Protein AF-A0A2U0RWD9-F1 (afdb_monomer_lite)

Sequence (223 aa):
MSETETGMPVKLALLSVALAWFSFTFYEFAVGIFHRSTTWPIVVQDIPGEIGMAFRTAGGFIAVVTVLIWIFSVDFTKRESIMAIRLILLCEVITFLSLLPSGLFVFIFPELLSEPIMIVESLIPVLTEAVLIPIVVMKLFFELSPNRRPKNAIKWALITGTCYIFVIWLNYTCNWFGTMIASGVDYVTAYPINILSFCVTAFGLLGLTLYTVRFAKESSGTL

pLDDT: mean 90.09, std 9.63, range [39.22, 97.75]

Radius of gyration: 19.79 Å; chains: 1; bounding box: 52×39×57 Å

Structure (mmCIF, N/CA/C/O backbone):
data_AF-A0A2U0RWD9-F1
#
_entry.id   AF-A0A2U0RWD9-F1
#
loop_
_atom_site.group_PDB
_atom_site.id
_atom_site.type_symbol
_atom_site.label_atom_id
_atom_site.label_alt_id
_atom_site.label_comp_id
_atom_site.label_asym_id
_atom_site.label_entity_id
_atom_site.label_seq_id
_atom_site.pdbx_PDB_ins_code
_atom_site.Cartn_x
_atom_site.Cartn_y
_atom_site.Cartn_z
_atom_site.occupancy
_atom_site.B_iso_or_equiv
_atom_site.auth_seq_id
_atom_site.auth_comp_id
_atom_site.auth_asym_id
_atom_site.auth_atom_id
_atom_site.pdbx_PDB_model_num
ATOM 1 N N . MET A 1 1 ? -23.445 -13.878 25.018 1.00 41.28 1 MET A N 1
ATOM 2 C CA . MET A 1 1 ? -22.135 -14.301 24.485 1.00 41.28 1 MET A CA 1
ATOM 3 C C . MET A 1 1 ? -21.208 -13.114 24.687 1.00 41.28 1 MET A C 1
ATOM 5 O O . MET A 1 1 ? -21.471 -12.072 24.102 1.00 41.28 1 MET A O 1
ATOM 9 N N . SER A 1 2 ? -20.313 -13.175 25.675 1.00 39.22 2 SER A N 1
ATOM 10 C CA . SER A 1 2 ? -19.582 -12.000 26.171 1.00 39.22 2 SER A CA 1
ATOM 11 C C . SER A 1 2 ? -18.513 -11.540 25.176 1.00 39.22 2 SER A C 1
ATOM 13 O O . SER A 1 2 ? -17.861 -12.370 24.550 1.00 39.22 2 SER A O 1
ATOM 15 N N . GLU A 1 3 ? -18.304 -10.222 25.067 1.00 47.88 3 GLU A N 1
ATOM 16 C CA . GLU A 1 3 ? -17.279 -9.549 24.235 1.00 47.88 3 GLU A CA 1
ATOM 17 C C . GLU A 1 3 ? -15.839 -10.079 24.417 1.00 47.88 3 GLU A C 1
ATOM 19 O O . GLU A 1 3 ? -14.942 -9.748 23.644 1.00 47.88 3 GLU A O 1
ATOM 24 N N . THR A 1 4 ? -15.599 -10.903 25.435 1.00 54.41 4 THR A N 1
ATOM 25 C CA . THR A 1 4 ? -14.283 -11.378 25.859 1.00 54.41 4 THR A CA 1
ATOM 26 C C . THR A 1 4 ? -13.727 -12.559 25.057 1.00 54.41 4 THR A C 1
ATOM 28 O O . THR A 1 4 ? -12.515 -12.604 24.862 1.00 54.41 4 THR A O 1
ATOM 31 N N . GLU A 1 5 ? -14.545 -13.487 24.544 1.00 51.72 5 GLU A N 1
ATOM 32 C CA . GLU A 1 5 ? -14.017 -14.699 23.875 1.00 51.72 5 GLU A CA 1
ATOM 33 C C . GLU A 1 5 ? -13.693 -14.499 22.385 1.00 51.72 5 GLU A C 1
ATOM 35 O O . GLU A 1 5 ? -12.756 -15.103 21.867 1.00 51.72 5 GLU A O 1
ATOM 40 N N . THR A 1 6 ? -14.399 -13.606 21.686 1.00 55.12 6 THR A N 1
ATOM 41 C CA . THR A 1 6 ? -14.171 -13.329 20.252 1.00 55.12 6 THR A CA 1
ATOM 42 C C . THR A 1 6 ? -13.204 -12.171 19.991 1.00 55.12 6 THR A C 1
ATOM 44 O O . THR A 1 6 ? -12.694 -12.039 18.879 1.00 55.12 6 THR A O 1
ATOM 47 N N . GLY A 1 7 ? -12.900 -11.346 20.999 1.00 77.69 7 GLY A N 1
ATOM 48 C CA . GLY A 1 7 ? -12.031 -10.177 20.840 1.00 77.69 7 GLY A CA 1
ATOM 49 C C . GLY A 1 7 ? -10.541 -10.513 20.740 1.00 77.69 7 GLY A C 1
ATOM 50 O O . GLY A 1 7 ? -9.820 -9.893 19.959 1.00 77.69 7 GLY A O 1
ATOM 51 N N . MET A 1 8 ? -10.061 -11.504 21.498 1.00 87.25 8 MET A N 1
ATOM 52 C CA . MET A 1 8 ? -8.627 -11.811 21.566 1.00 87.25 8 MET A CA 1
ATOM 53 C C . MET A 1 8 ? -8.041 -12.346 20.246 1.00 87.25 8 MET A C 1
ATOM 55 O O . MET A 1 8 ? -6.987 -11.852 19.841 1.00 87.25 8 MET A O 1
ATOM 59 N N . PRO A 1 9 ? -8.707 -13.265 19.513 1.00 91.44 9 PRO A N 1
ATOM 60 C CA . PRO A 1 9 ? -8.228 -13.695 18.199 1.00 91.44 9 PRO A CA 1
ATOM 61 C C . PRO A 1 9 ? -8.090 -12.532 17.208 1.00 91.44 9 PRO A C 1
ATOM 63 O O . PRO A 1 9 ? -7.103 -12.458 16.484 1.00 91.44 9 PRO A O 1
ATOM 66 N N . VAL A 1 10 ? -9.037 -11.585 17.215 1.00 89.19 10 VAL A N 1
ATOM 67 C CA . VAL A 1 10 ? -9.002 -10.398 16.343 1.00 89.19 10 VAL A CA 1
ATOM 68 C C . VAL A 1 10 ? -7.841 -9.479 16.709 1.00 89.19 10 VAL A C 1
ATOM 70 O O . VAL A 1 10 ? -7.118 -9.020 15.826 1.00 89.19 10 VAL A O 1
ATOM 73 N N . LYS A 1 11 ? -7.627 -9.231 18.007 1.00 90.25 11 LYS A N 1
ATOM 74 C CA . LYS A 1 11 ? -6.497 -8.427 18.488 1.00 90.25 11 LYS A CA 1
ATOM 75 C C . LYS A 1 11 ? -5.155 -9.038 18.086 1.00 90.25 11 LYS A C 1
ATOM 77 O O . LYS A 1 11 ? -4.286 -8.323 17.595 1.00 90.25 11 LYS A O 1
ATOM 82 N N . LEU A 1 12 ? -5.000 -10.352 18.260 1.00 93.31 12 LEU A N 1
ATOM 83 C CA . LEU A 1 12 ? -3.787 -11.073 17.875 1.00 93.31 12 LEU A CA 1
ATOM 84 C C . LEU A 1 12 ? -3.579 -11.068 16.360 1.00 93.31 12 LEU A C 1
ATOM 86 O O . LEU A 1 12 ? -2.471 -10.793 15.917 1.00 93.31 12 LEU A O 1
ATOM 90 N N . ALA A 1 13 ? -4.631 -11.286 15.568 1.00 93.38 13 ALA A N 1
ATOM 91 C CA . ALA A 1 13 ? -4.548 -11.196 14.113 1.00 93.38 13 ALA A CA 1
ATOM 92 C C . ALA A 1 13 ? -4.116 -9.793 13.658 1.00 93.38 13 ALA A C 1
ATOM 94 O O . ALA A 1 13 ? -3.228 -9.661 12.818 1.00 93.38 13 ALA A O 1
ATOM 95 N N . LEU A 1 14 ? -4.688 -8.740 14.253 1.00 92.38 14 LEU A N 1
ATOM 96 C CA . LEU A 1 14 ? -4.302 -7.362 13.958 1.00 92.38 14 LEU A CA 1
ATOM 97 C C . LEU A 1 14 ? -2.847 -7.080 14.357 1.00 92.38 14 LEU A C 1
ATOM 99 O O . LEU A 1 14 ? -2.135 -6.412 13.610 1.00 92.38 14 LEU A O 1
ATOM 103 N N . LEU A 1 15 ? -2.387 -7.621 15.491 1.00 95.75 15 LEU A N 1
ATOM 104 C CA . LEU A 1 15 ? -0.993 -7.509 15.918 1.00 95.75 15 LEU A CA 1
ATOM 105 C C . LEU A 1 15 ? -0.055 -8.217 14.937 1.00 95.75 15 LEU A C 1
ATOM 107 O O . LEU A 1 15 ? 0.959 -7.642 14.556 1.00 95.75 15 LEU A O 1
ATOM 111 N N . SER A 1 16 ? -0.396 -9.431 14.501 1.00 96.50 16 SER A N 1
ATOM 112 C CA . SER A 1 16 ? 0.385 -10.176 13.512 1.00 96.50 16 SER A CA 1
ATOM 113 C C . SER A 1 16 ? 0.495 -9.417 12.191 1.00 96.50 16 SER A C 1
ATOM 115 O O . SER A 1 16 ? 1.588 -9.325 11.642 1.00 96.50 16 SER A O 1
ATOM 117 N N . VAL A 1 17 ? -0.603 -8.825 11.708 1.00 94.81 17 VAL A N 1
ATOM 118 C CA . VAL A 1 17 ? -0.597 -8.000 10.488 1.00 94.81 17 VAL A CA 1
ATOM 119 C C . VAL A 1 17 ? 0.254 -6.744 10.678 1.00 94.81 17 VAL A C 1
ATOM 121 O O . VAL A 1 17 ? 1.089 -6.447 9.828 1.00 94.81 17 VAL A O 1
ATOM 124 N N . ALA A 1 18 ? 0.094 -6.031 11.797 1.00 96.00 18 ALA A N 1
ATOM 125 C CA . ALA A 1 18 ? 0.874 -4.830 12.088 1.00 96.00 18 ALA A CA 1
ATOM 126 C C . ALA A 1 18 ? 2.376 -5.133 12.197 1.00 96.00 18 ALA A C 1
ATOM 128 O O . ALA A 1 18 ? 3.186 -4.392 11.646 1.00 96.00 18 ALA A O 1
ATOM 129 N N . LEU A 1 19 ? 2.746 -6.236 12.857 1.00 97.12 19 LEU A N 1
ATOM 130 C CA . LEU A 1 19 ? 4.132 -6.686 12.974 1.00 97.12 19 LEU A CA 1
ATOM 131 C C . LEU A 1 19 ? 4.708 -7.094 11.622 1.00 97.12 19 LEU A C 1
ATOM 133 O O . LEU A 1 19 ? 5.785 -6.628 11.278 1.00 97.12 19 LEU A O 1
ATOM 137 N N . ALA A 1 20 ? 3.997 -7.913 10.843 1.00 96.62 20 ALA A N 1
ATOM 138 C CA . ALA A 1 20 ? 4.460 -8.326 9.521 1.00 96.62 20 ALA A CA 1
ATOM 139 C C . ALA A 1 20 ? 4.689 -7.111 8.611 1.00 96.62 20 ALA A C 1
ATOM 141 O O . ALA A 1 20 ? 5.730 -7.006 7.964 1.00 96.62 20 ALA A O 1
ATOM 142 N N . TRP A 1 21 ? 3.751 -6.160 8.618 1.00 93.81 21 TRP A N 1
ATOM 143 C CA . TRP A 1 21 ? 3.859 -4.937 7.830 1.00 93.81 21 TRP A CA 1
ATOM 144 C C . TRP A 1 21 ? 4.997 -4.030 8.303 1.00 93.81 21 TRP A C 1
ATOM 146 O O . TRP A 1 21 ? 5.776 -3.540 7.486 1.00 93.81 21 TRP A O 1
ATOM 156 N N . PHE A 1 22 ? 5.145 -3.833 9.616 1.00 97.50 22 PHE A N 1
ATOM 157 C CA . PHE A 1 22 ? 6.254 -3.068 10.184 1.00 97.50 22 PHE A CA 1
ATOM 158 C C . PHE A 1 22 ? 7.606 -3.715 9.874 1.00 97.50 22 PHE A C 1
ATOM 160 O O . PHE A 1 22 ? 8.509 -3.029 9.418 1.00 97.50 22 PHE A O 1
ATOM 167 N N . SER A 1 23 ? 7.750 -5.026 10.068 1.00 97.38 23 SER A N 1
ATOM 168 C CA . SER A 1 23 ? 9.001 -5.737 9.797 1.00 97.38 23 SER A CA 1
ATOM 169 C C . SER A 1 23 ? 9.390 -5.672 8.323 1.00 97.38 23 SER A C 1
ATOM 171 O O . SER A 1 23 ? 10.554 -5.420 8.026 1.00 97.38 23 SER A O 1
ATOM 173 N N . PHE A 1 24 ? 8.429 -5.849 7.411 1.00 95.19 24 PHE A N 1
ATOM 174 C CA . PHE A 1 24 ? 8.663 -5.705 5.975 1.00 95.19 24 PHE A CA 1
ATOM 175 C C . PHE A 1 24 ? 9.104 -4.279 5.623 1.00 95.19 24 PHE A C 1
ATOM 177 O O . PHE A 1 24 ? 10.154 -4.081 5.023 1.00 95.19 24 PHE A O 1
ATOM 184 N N . THR A 1 25 ? 8.345 -3.273 6.060 1.00 95.94 25 THR A N 1
ATOM 185 C CA . THR A 1 25 ? 8.626 -1.867 5.724 1.00 95.94 25 THR A CA 1
ATOM 186 C C . THR A 1 25 ? 9.926 -1.366 6.349 1.00 95.94 25 THR A C 1
ATOM 188 O O . THR A 1 25 ? 10.684 -0.674 5.679 1.00 95.94 25 THR A O 1
ATOM 191 N N . PHE A 1 26 ? 10.233 -1.785 7.580 1.00 96.81 26 PHE A N 1
ATOM 192 C CA . PHE A 1 26 ? 11.505 -1.506 8.243 1.00 96.81 26 PHE A CA 1
ATOM 193 C C . PHE A 1 26 ? 12.687 -2.156 7.522 1.00 96.81 26 PHE A C 1
ATOM 195 O O . PHE A 1 26 ? 13.729 -1.521 7.388 1.00 96.81 26 PHE A O 1
ATOM 202 N N . TYR A 1 27 ? 12.538 -3.402 7.061 1.00 95.81 27 TYR A N 1
ATOM 203 C CA . TYR A 1 27 ? 13.572 -4.080 6.282 1.00 95.81 27 TYR A CA 1
ATOM 204 C C . TYR A 1 27 ? 13.860 -3.328 4.981 1.00 95.81 27 TYR A C 1
ATOM 206 O O . TYR A 1 27 ? 15.008 -2.972 4.736 1.00 95.81 27 TYR A O 1
ATOM 214 N N . GLU A 1 28 ? 12.823 -3.023 4.201 1.00 93.75 28 GLU A N 1
ATOM 215 C CA . GLU A 1 28 ? 12.947 -2.286 2.939 1.00 93.75 28 GLU A CA 1
ATOM 216 C C . GLU A 1 28 ? 13.548 -0.886 3.149 1.00 93.75 28 GLU A C 1
ATOM 218 O O . GLU A 1 28 ? 14.458 -0.495 2.427 1.00 93.75 28 GLU A O 1
ATOM 223 N N . PHE A 1 29 ? 13.122 -0.164 4.191 1.00 94.56 29 PHE A N 1
ATOM 224 C CA . PHE A 1 29 ? 13.699 1.130 4.579 1.00 94.56 29 PHE A CA 1
ATOM 225 C C . PHE A 1 29 ? 15.183 1.011 4.969 1.00 94.56 29 PHE A C 1
ATOM 227 O O . PHE A 1 29 ? 16.041 1.754 4.498 1.00 94.56 29 PHE A O 1
ATOM 234 N N . ALA A 1 30 ? 15.537 0.036 5.809 1.00 94.25 30 ALA A N 1
ATOM 235 C CA . ALA A 1 30 ? 16.928 -0.171 6.199 1.00 94.25 30 ALA A CA 1
ATOM 236 C C . ALA A 1 30 ? 17.801 -0.520 4.982 1.00 94.25 30 ALA A C 1
ATOM 238 O O . ALA A 1 30 ? 18.873 0.059 4.801 1.00 94.25 30 ALA A O 1
ATOM 239 N N . VAL A 1 31 ? 17.341 -1.435 4.124 1.00 92.56 31 VAL A N 1
ATOM 240 C CA . VAL A 1 31 ? 18.047 -1.814 2.894 1.00 92.56 31 VAL A CA 1
ATOM 241 C C . VAL A 1 31 ? 18.191 -0.616 1.958 1.00 92.56 31 VAL A C 1
ATOM 243 O O . VAL A 1 31 ? 19.297 -0.393 1.462 1.00 92.56 31 VAL A O 1
ATOM 246 N N . GLY A 1 32 ? 17.129 0.169 1.775 1.00 87.62 32 GLY A N 1
ATOM 247 C CA . GLY A 1 32 ? 17.099 1.356 0.925 1.00 87.62 32 GLY A CA 1
ATOM 248 C C . GLY A 1 32 ? 18.088 2.439 1.356 1.00 87.62 32 GLY A C 1
ATOM 249 O O . GLY A 1 32 ? 18.775 3.012 0.510 1.00 87.62 32 GLY A O 1
ATOM 250 N N . ILE A 1 33 ? 18.277 2.653 2.664 1.00 88.50 33 ILE A N 1
ATOM 251 C CA . ILE A 1 33 ? 19.322 3.554 3.181 1.00 88.50 33 ILE A CA 1
ATOM 252 C C . ILE A 1 33 ? 20.730 3.059 2.826 1.00 88.50 33 ILE A C 1
ATOM 254 O O . ILE A 1 33 ? 21.578 3.861 2.427 1.00 88.50 33 ILE A O 1
ATOM 258 N N . PHE A 1 34 ? 21.006 1.763 2.997 1.00 86.75 34 PHE A N 1
ATOM 259 C CA . PHE A 1 34 ? 22.364 1.226 2.854 1.00 86.75 34 PHE A CA 1
ATOM 260 C C . PHE A 1 34 ? 22.766 0.908 1.407 1.00 86.75 34 PHE A C 1
ATOM 262 O O . PHE A 1 34 ? 23.953 0.966 1.094 1.00 86.75 34 PHE A O 1
ATOM 269 N N . HIS A 1 35 ? 21.811 0.595 0.528 1.00 83.69 35 HIS A N 1
ATOM 270 C CA . HIS A 1 35 ? 22.068 0.134 -0.846 1.00 83.69 35 HIS A CA 1
ATOM 271 C C . HIS A 1 35 ? 21.588 1.118 -1.922 1.00 83.69 35 HIS A C 1
ATOM 273 O O . HIS A 1 35 ? 21.333 0.725 -3.060 1.00 83.69 35 HIS A O 1
ATOM 279 N N . ARG A 1 36 ? 21.467 2.404 -1.585 1.00 78.19 36 ARG A N 1
ATOM 280 C CA . ARG A 1 36 ? 20.956 3.415 -2.514 1.00 78.19 36 ARG A CA 1
ATOM 281 C C . ARG A 1 36 ? 21.871 3.628 -3.725 1.00 78.19 36 ARG A C 1
ATOM 283 O O . ARG A 1 36 ? 23.083 3.805 -3.582 1.00 78.19 36 ARG A O 1
ATOM 290 N N . SER A 1 37 ? 21.263 3.742 -4.907 1.00 78.69 37 SER A N 1
ATOM 291 C CA . SER A 1 37 ? 21.953 4.190 -6.116 1.00 78.69 37 SER A CA 1
ATOM 292 C C . SER A 1 37 ? 22.261 5.690 -6.059 1.00 78.69 37 SER A C 1
ATOM 294 O O . SER A 1 37 ? 21.404 6.520 -5.760 1.00 78.69 37 SER A O 1
ATOM 296 N N . THR A 1 38 ? 23.495 6.067 -6.389 1.00 82.00 38 THR A N 1
ATOM 297 C CA . THR A 1 38 ? 23.899 7.474 -6.563 1.00 82.00 38 THR A CA 1
ATOM 298 C C . THR A 1 38 ? 23.835 7.921 -8.023 1.00 82.00 38 THR A C 1
ATOM 300 O O . THR A 1 38 ? 24.181 9.058 -8.349 1.00 82.00 38 THR A O 1
ATOM 303 N N . THR A 1 39 ? 23.392 7.040 -8.922 1.00 84.88 39 THR A N 1
ATOM 304 C CA . THR A 1 39 ? 23.376 7.293 -10.359 1.00 84.88 39 THR A CA 1
ATOM 305 C C . THR A 1 39 ? 22.181 8.163 -10.744 1.00 84.88 39 THR A C 1
ATOM 307 O O . THR A 1 39 ? 21.022 7.816 -10.515 1.00 84.88 39 THR A O 1
ATOM 310 N N . TRP A 1 40 ? 22.451 9.301 -11.380 1.00 78.38 40 TRP A N 1
ATOM 311 C CA . TRP A 1 40 ? 21.424 10.074 -12.075 1.00 78.38 40 TRP A CA 1
ATOM 312 C C . TRP A 1 40 ? 20.986 9.322 -13.346 1.00 78.38 40 TRP A C 1
ATOM 314 O O . TRP A 1 40 ? 21.865 8.870 -14.080 1.00 78.38 40 TRP A O 1
ATOM 324 N N . PRO A 1 41 ? 19.681 9.186 -13.656 1.00 78.06 41 PRO A N 1
ATOM 325 C CA . PRO A 1 41 ? 18.521 9.816 -13.012 1.00 78.06 41 PRO A CA 1
ATOM 326 C C . PRO A 1 41 ? 17.779 8.946 -11.974 1.00 78.06 41 PRO A C 1
ATOM 328 O O . PRO A 1 41 ? 16.760 9.384 -11.445 1.00 78.06 41 PRO A O 1
ATOM 331 N N . ILE A 1 42 ? 18.275 7.745 -11.651 1.00 81.19 42 ILE A N 1
ATOM 332 C CA . ILE A 1 42 ? 17.645 6.783 -10.716 1.00 81.19 42 ILE A CA 1
ATOM 333 C C . ILE A 1 42 ? 17.383 7.418 -9.342 1.00 81.19 42 ILE A C 1
ATOM 335 O O . ILE A 1 42 ? 16.318 7.244 -8.754 1.00 81.19 42 ILE A O 1
ATOM 339 N N . VAL A 1 43 ? 18.304 8.269 -8.885 1.00 84.25 43 VAL A N 1
ATOM 340 C CA . VAL A 1 43 ? 18.192 8.990 -7.608 1.00 84.25 43 VAL A CA 1
ATOM 341 C C . VAL A 1 43 ? 16.903 9.827 -7.465 1.00 84.25 43 VAL A C 1
ATOM 343 O O . VAL A 1 43 ? 16.440 10.052 -6.346 1.00 84.25 43 VAL A O 1
ATOM 346 N N . VAL A 1 44 ? 16.294 10.267 -8.578 1.00 79.88 44 VAL A N 1
ATOM 347 C CA . VAL A 1 44 ? 15.022 11.020 -8.590 1.00 79.88 44 VAL A CA 1
ATOM 348 C C . VAL A 1 44 ? 13.849 10.162 -8.122 1.00 79.88 44 VAL A C 1
ATOM 350 O O . VAL A 1 44 ? 12.903 10.699 -7.555 1.00 79.88 44 VAL A O 1
ATOM 353 N N . GLN A 1 45 ? 13.910 8.850 -8.343 1.00 82.19 45 GLN A N 1
ATOM 354 C CA . GLN A 1 45 ? 12.878 7.894 -7.940 1.00 82.19 45 GLN A CA 1
ATOM 355 C C . GLN A 1 45 ? 13.191 7.298 -6.559 1.00 82.19 45 GLN A C 1
ATOM 357 O O . GLN A 1 45 ? 12.301 7.182 -5.716 1.00 82.19 45 GLN A O 1
ATOM 362 N N . ASP A 1 46 ? 14.470 7.018 -6.290 1.00 85.06 46 ASP A N 1
ATOM 363 C CA . ASP A 1 46 ? 14.919 6.407 -5.033 1.00 85.06 46 ASP A CA 1
ATOM 364 C C . ASP A 1 46 ? 14.735 7.327 -3.817 1.00 85.06 46 ASP A C 1
ATOM 366 O O . ASP A 1 46 ? 14.364 6.866 -2.736 1.00 85.06 46 ASP A O 1
ATOM 370 N N . ILE A 1 47 ? 14.999 8.638 -3.946 1.00 88.94 47 ILE A N 1
ATOM 371 C CA . ILE A 1 47 ? 14.852 9.568 -2.812 1.00 88.94 47 ILE A CA 1
ATOM 372 C C . ILE A 1 47 ? 13.392 9.652 -2.343 1.00 88.94 47 ILE A C 1
ATOM 374 O O . ILE A 1 47 ? 13.147 9.454 -1.149 1.00 88.94 47 ILE A O 1
ATOM 378 N N . PRO A 1 48 ? 12.416 9.936 -3.223 1.00 90.81 48 PRO A N 1
ATOM 379 C CA . PRO A 1 48 ? 11.016 10.015 -2.829 1.00 90.81 48 PRO A CA 1
ATOM 380 C C . PRO A 1 48 ? 10.448 8.664 -2.383 1.00 90.81 48 PRO A C 1
ATOM 382 O O . PRO A 1 48 ? 9.715 8.624 -1.393 1.00 90.81 48 PRO A O 1
ATOM 385 N N . GLY A 1 49 ? 10.837 7.561 -3.035 1.00 90.25 49 GLY A N 1
ATOM 386 C CA . GLY A 1 49 ? 10.478 6.211 -2.596 1.00 90.25 49 GLY A CA 1
ATOM 387 C C . GLY A 1 49 ? 10.899 5.953 -1.147 1.00 90.25 49 GLY A C 1
ATOM 388 O O . GLY A 1 49 ? 10.073 5.584 -0.314 1.00 90.25 49 GLY A O 1
ATOM 389 N N . GLU A 1 50 ? 12.145 6.275 -0.804 1.00 92.44 50 GLU A N 1
ATOM 390 C CA . GLU A 1 50 ? 12.677 6.089 0.549 1.00 92.44 50 GLU A CA 1
ATOM 391 C C . GLU A 1 50 ? 12.014 6.982 1.597 1.00 92.44 50 GLU A C 1
ATOM 393 O O . GLU A 1 50 ? 11.737 6.539 2.710 1.00 92.44 50 GLU A O 1
ATOM 398 N N . ILE A 1 51 ? 11.737 8.247 1.257 1.00 93.38 51 ILE A N 1
ATOM 399 C CA . ILE A 1 51 ? 10.975 9.136 2.144 1.00 93.38 51 ILE A CA 1
ATOM 400 C C . ILE A 1 51 ? 9.630 8.479 2.458 1.00 93.38 51 ILE A C 1
ATOM 402 O O . ILE A 1 51 ? 9.223 8.419 3.619 1.00 93.38 51 ILE A O 1
ATOM 406 N N . GLY A 1 52 ? 8.966 7.929 1.443 1.00 95.38 52 GLY A N 1
ATOM 407 C CA . GLY A 1 52 ? 7.720 7.205 1.634 1.00 95.38 52 GLY A CA 1
ATOM 408 C C . GLY A 1 52 ? 7.874 5.982 2.528 1.00 95.38 52 GLY A C 1
ATOM 409 O O . GLY A 1 52 ? 7.064 5.792 3.438 1.00 95.38 52 GLY A O 1
ATOM 410 N N . MET A 1 53 ? 8.928 5.193 2.325 1.00 95.06 53 MET A N 1
ATOM 411 C CA . MET A 1 53 ? 9.240 4.027 3.152 1.00 95.06 53 MET A CA 1
ATOM 412 C C . MET A 1 53 ? 9.530 4.398 4.609 1.00 95.06 53 MET A C 1
ATOM 414 O O . MET A 1 53 ? 9.069 3.697 5.513 1.00 95.06 53 MET A O 1
ATOM 418 N N . ALA A 1 54 ? 10.181 5.535 4.864 1.00 96.50 54 ALA A N 1
ATOM 419 C CA . ALA A 1 54 ? 10.396 6.059 6.211 1.00 96.50 54 ALA A CA 1
ATOM 420 C C . ALA A 1 54 ? 9.065 6.342 6.923 1.00 96.50 54 ALA A C 1
ATOM 422 O O . ALA A 1 54 ? 8.834 5.885 8.047 1.00 96.50 54 ALA A O 1
ATOM 423 N N . PHE A 1 55 ? 8.152 7.057 6.254 1.00 97.75 55 PHE A N 1
ATOM 424 C CA . PHE A 1 55 ? 6.827 7.353 6.806 1.00 97.75 55 PHE A CA 1
ATOM 425 C C . PHE A 1 55 ? 5.990 6.091 6.993 1.00 97.75 55 PHE A C 1
ATOM 427 O O . PHE A 1 55 ? 5.315 5.959 8.015 1.00 97.75 55 PHE A O 1
ATOM 434 N N . ARG A 1 56 ? 6.075 5.134 6.068 1.00 96.19 56 ARG A N 1
ATOM 435 C CA . ARG A 1 56 ? 5.356 3.863 6.172 1.00 96.19 56 ARG A CA 1
ATOM 436 C C . ARG A 1 56 ? 5.867 3.009 7.325 1.00 96.19 56 ARG A C 1
ATOM 438 O O . ARG A 1 56 ? 5.062 2.457 8.069 1.00 96.19 56 ARG A O 1
ATOM 445 N N . THR A 1 57 ? 7.181 2.985 7.532 1.00 97.50 57 THR A N 1
ATOM 446 C CA . THR A 1 57 ? 7.822 2.339 8.684 1.00 97.50 57 THR A CA 1
ATOM 447 C C . THR A 1 57 ? 7.370 2.983 9.993 1.00 97.50 57 THR A C 1
ATOM 449 O O . THR A 1 57 ? 6.981 2.281 10.927 1.00 97.50 57 THR A O 1
ATOM 452 N N . ALA A 1 58 ? 7.341 4.319 10.059 1.00 97.69 58 ALA A N 1
ATOM 453 C CA . ALA A 1 58 ? 6.834 5.041 11.225 1.00 97.69 58 ALA A CA 1
ATOM 454 C C . ALA A 1 58 ? 5.351 4.726 11.494 1.00 97.69 58 ALA A C 1
ATOM 456 O O . ALA A 1 58 ? 4.982 4.426 12.629 1.00 97.69 58 ALA A O 1
ATOM 457 N N . GLY A 1 59 ? 4.508 4.721 10.455 1.00 97.38 59 GLY A N 1
ATOM 458 C CA . GLY A 1 59 ? 3.100 4.329 10.548 1.00 97.38 59 GLY A CA 1
ATOM 459 C C . GLY A 1 59 ? 2.922 2.886 11.031 1.00 97.38 59 GLY A C 1
ATOM 460 O O . GLY A 1 59 ? 2.115 2.633 11.925 1.00 97.38 59 GLY A O 1
ATOM 461 N N . GLY A 1 60 ? 3.721 1.952 10.508 1.00 96.94 60 GLY A N 1
ATOM 462 C CA . GLY A 1 60 ? 3.754 0.555 10.944 1.00 96.94 60 GLY A CA 1
ATOM 463 C C . GLY A 1 60 ? 4.149 0.409 12.414 1.00 96.94 60 GLY A C 1
ATOM 464 O O . GLY A 1 60 ? 3.478 -0.296 13.166 1.00 96.94 60 GLY A O 1
ATOM 465 N N . PHE A 1 61 ? 5.171 1.139 12.863 1.00 97.75 61 PHE A N 1
ATOM 466 C CA . PHE A 1 61 ? 5.581 1.157 14.268 1.00 97.75 61 PHE A CA 1
ATOM 467 C C . PHE A 1 61 ? 4.466 1.680 15.182 1.00 97.75 61 PHE A C 1
ATOM 469 O O . PHE A 1 61 ? 4.136 1.049 16.189 1.00 97.75 61 PHE A O 1
ATOM 476 N N . ILE A 1 62 ? 3.830 2.797 14.807 1.00 97.25 62 ILE A N 1
ATOM 477 C CA . ILE A 1 62 ? 2.694 3.358 15.550 1.00 97.25 62 ILE A CA 1
ATOM 478 C C . ILE A 1 62 ? 1.549 2.340 15.617 1.00 97.25 62 ILE A C 1
ATOM 480 O O . ILE A 1 62 ? 0.946 2.182 16.679 1.00 97.25 62 ILE A O 1
ATOM 484 N N . ALA A 1 63 ? 1.266 1.618 14.528 1.00 96.69 63 ALA A N 1
ATOM 485 C CA . ALA A 1 63 ? 0.250 0.568 14.504 1.00 96.69 63 ALA A CA 1
ATOM 486 C C . ALA A 1 63 ? 0.575 -0.568 15.486 1.00 96.69 63 ALA A C 1
ATOM 488 O O . ALA A 1 63 ? -0.283 -0.933 16.288 1.00 96.69 63 ALA A O 1
ATOM 489 N N . VAL A 1 64 ? 1.814 -1.073 15.491 1.00 97.00 64 VAL A N 1
ATOM 490 C CA . VAL A 1 64 ? 2.263 -2.113 16.433 1.00 97.00 64 VAL A CA 1
ATOM 491 C C . VAL A 1 64 ? 2.078 -1.653 17.878 1.00 97.00 64 VAL A C 1
ATOM 493 O O . VAL A 1 64 ? 1.423 -2.341 18.660 1.00 97.00 64 VAL A O 1
ATOM 496 N N . VAL A 1 65 ? 2.588 -0.468 18.228 1.00 95.50 65 VAL A N 1
ATOM 497 C CA . VAL A 1 65 ? 2.469 0.088 19.586 1.00 95.50 65 VAL A CA 1
ATOM 498 C C . VAL A 1 65 ? 1.002 0.262 19.981 1.00 95.50 65 VAL A C 1
ATOM 500 O O . VAL A 1 65 ? 0.606 -0.127 21.077 1.00 95.50 65 VAL A O 1
ATOM 503 N N . THR A 1 66 ? 0.173 0.777 19.074 1.00 94.12 66 THR A N 1
ATOM 504 C CA . THR A 1 66 ? -1.265 0.979 19.307 1.00 94.12 66 THR A CA 1
ATOM 505 C C . THR A 1 66 ? -1.981 -0.334 19.613 1.00 94.12 66 THR A C 1
ATOM 507 O O . THR A 1 66 ? -2.777 -0.404 20.549 1.00 94.12 66 THR A O 1
ATOM 510 N N . VAL A 1 67 ? -1.693 -1.393 18.853 1.00 93.19 67 VAL A N 1
ATOM 511 C CA . VAL A 1 67 ? -2.317 -2.705 19.062 1.00 93.19 67 VAL A CA 1
ATOM 512 C C . VAL A 1 67 ? -1.800 -3.367 20.340 1.00 93.19 67 VAL A C 1
ATOM 514 O O . VAL A 1 67 ? -2.594 -3.953 21.074 1.00 93.19 67 VAL A O 1
ATOM 517 N N . LEU A 1 68 ? -0.508 -3.232 20.659 1.00 93.50 68 LEU A N 1
ATOM 518 C CA . LEU A 1 68 ? 0.055 -3.715 21.924 1.00 93.50 68 LEU A CA 1
ATOM 519 C C . LEU A 1 68 ? -0.614 -3.039 23.126 1.00 93.50 68 LEU A C 1
ATOM 521 O O . LEU A 1 68 ? -1.035 -3.731 24.051 1.00 93.50 68 LEU A O 1
ATOM 525 N N . ILE A 1 69 ? -0.791 -1.717 23.089 1.00 92.06 69 ILE A N 1
ATOM 526 C CA . ILE A 1 69 ? -1.523 -0.983 24.131 1.00 92.06 69 ILE A CA 1
ATOM 527 C C . ILE A 1 69 ? -2.974 -1.482 24.210 1.00 92.06 69 ILE A C 1
ATOM 529 O O . ILE A 1 69 ? -3.475 -1.736 25.298 1.00 92.06 69 ILE A O 1
ATOM 533 N N . TRP A 1 70 ? -3.645 -1.724 23.081 1.00 89.31 70 TRP A N 1
ATOM 534 C CA . TRP A 1 70 ? -5.015 -2.258 23.082 1.00 89.31 70 TRP A CA 1
ATOM 535 C C . TRP A 1 70 ? -5.139 -3.697 23.629 1.00 89.31 70 TRP A C 1
ATOM 537 O O . TRP A 1 70 ? -6.212 -4.108 24.092 1.00 89.31 70 TRP A O 1
ATOM 547 N N . ILE A 1 71 ? -4.066 -4.489 23.565 1.00 91.31 71 ILE A N 1
ATOM 548 C CA . ILE A 1 71 ? -4.009 -5.842 24.133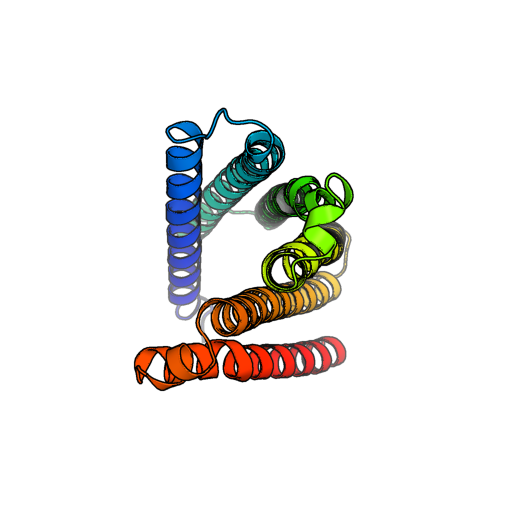 1.00 91.31 71 ILE A CA 1
ATOM 549 C C . ILE A 1 71 ? -3.706 -5.797 25.631 1.00 91.31 71 ILE A C 1
ATOM 551 O O . ILE A 1 71 ? -4.392 -6.467 26.401 1.00 91.31 71 ILE A O 1
ATOM 555 N N . PHE A 1 72 ? -2.688 -5.034 26.033 1.00 88.50 72 PHE A N 1
ATOM 556 C CA . PHE A 1 72 ? -2.102 -5.110 27.373 1.00 88.50 72 PHE A CA 1
ATOM 557 C C . PHE A 1 72 ? -2.567 -4.011 28.335 1.00 88.50 72 PHE A C 1
ATOM 559 O O . PHE A 1 72 ? -2.402 -4.166 29.544 1.00 88.50 72 PHE A O 1
ATOM 566 N N . SER A 1 73 ? -3.143 -2.912 27.847 1.00 78.69 73 SER A N 1
ATOM 567 C CA . SER A 1 73 ? -3.597 -1.796 28.683 1.00 78.69 73 SER A CA 1
ATOM 568 C C . SER A 1 73 ? -5.119 -1.776 28.817 1.00 78.69 73 SER A C 1
ATOM 570 O O . SER A 1 73 ? -5.851 -1.841 27.830 1.00 78.69 73 SER A O 1
ATOM 572 N N . VAL A 1 74 ? -5.597 -1.648 30.059 1.00 65.12 74 VAL A N 1
ATOM 573 C CA . VAL A 1 74 ? -7.033 -1.582 30.387 1.00 65.12 74 VAL A CA 1
ATOM 574 C C . VAL A 1 74 ? -7.637 -0.212 30.029 1.00 65.12 74 VAL A C 1
ATOM 576 O O . VAL A 1 74 ? -8.808 -0.144 29.666 1.00 65.12 74 VAL A O 1
ATOM 579 N N . ASP A 1 75 ? -6.827 0.856 30.017 1.00 77.12 75 ASP A N 1
ATOM 580 C CA . ASP A 1 75 ? -7.302 2.249 29.929 1.00 77.12 75 ASP A CA 1
ATOM 581 C C . ASP A 1 75 ? -7.092 2.928 28.563 1.00 77.12 75 ASP A C 1
ATOM 583 O O . ASP A 1 75 ? -6.996 4.151 28.480 1.00 77.12 75 ASP A O 1
ATOM 587 N N . PHE A 1 76 ? -7.024 2.171 27.462 1.00 83.00 76 PHE A N 1
ATOM 588 C CA . PHE A 1 76 ? -6.840 2.780 26.140 1.00 83.00 76 PHE A CA 1
ATOM 589 C C . PHE A 1 76 ? -8.105 3.520 25.686 1.00 83.00 76 PHE A C 1
ATOM 591 O O . PHE A 1 76 ? -9.109 2.912 25.297 1.00 83.00 76 PHE A O 1
ATOM 598 N N . THR A 1 77 ? -8.079 4.852 25.738 1.00 86.19 77 THR A N 1
ATOM 599 C CA . THR A 1 77 ? -9.276 5.644 25.471 1.00 86.19 77 THR A CA 1
ATOM 600 C C . THR A 1 77 ? -9.605 5.668 23.980 1.00 86.19 77 THR A C 1
ATOM 602 O O . THR A 1 77 ? -8.740 5.684 23.101 1.00 86.19 77 THR A O 1
ATOM 605 N N . LYS A 1 78 ? -10.899 5.785 23.662 1.00 84.38 78 LYS A N 1
ATOM 606 C CA . LYS A 1 78 ? -11.372 5.962 22.279 1.00 84.38 78 LYS A CA 1
ATOM 607 C C . LYS A 1 78 ?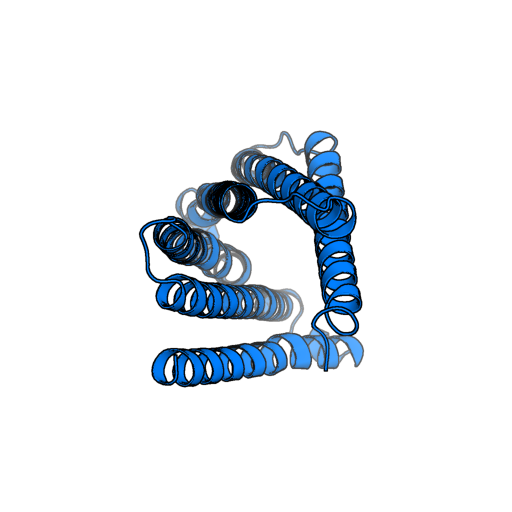 -10.732 7.173 21.582 1.00 84.38 78 LYS A C 1
ATOM 609 O O . LYS A 1 78 ? -10.585 7.186 20.365 1.00 84.38 78 LYS A O 1
ATOM 614 N N . ARG A 1 79 ? -10.374 8.216 22.338 1.00 87.50 79 ARG A N 1
ATOM 615 C CA . ARG A 1 79 ? -9.731 9.416 21.790 1.00 87.50 79 ARG A CA 1
ATOM 616 C C . ARG A 1 79 ? -8.299 9.125 21.345 1.00 87.50 79 ARG A C 1
ATOM 618 O O . ARG A 1 79 ? -7.910 9.574 20.270 1.00 87.50 79 ARG A O 1
ATOM 625 N N . GLU A 1 80 ? -7.545 8.384 22.150 1.00 89.44 80 GLU A N 1
ATOM 626 C CA . GLU A 1 80 ? -6.169 7.988 21.835 1.00 89.44 80 GLU A CA 1
ATOM 627 C C . GLU A 1 80 ? -6.130 7.038 20.640 1.00 89.44 80 GLU A C 1
ATOM 629 O O . GLU A 1 80 ? -5.344 7.261 19.722 1.00 89.44 80 GLU A O 1
ATOM 634 N N . SER A 1 81 ? -7.039 6.057 20.580 1.00 89.19 81 SER A N 1
ATOM 635 C CA . SER A 1 81 ? -7.122 5.131 19.444 1.00 89.19 81 SER A CA 1
ATOM 636 C C . SER A 1 81 ? -7.438 5.847 18.132 1.00 89.19 81 SER A C 1
ATOM 638 O O . SER A 1 81 ? -6.771 5.626 17.124 1.00 89.19 81 SER A O 1
ATOM 640 N N . ILE A 1 82 ? -8.396 6.777 18.148 1.00 91.12 82 ILE A N 1
ATOM 641 C CA . ILE A 1 82 ? -8.721 7.604 16.982 1.00 91.12 82 ILE A CA 1
ATOM 642 C C . ILE A 1 82 ? -7.519 8.456 16.562 1.00 91.12 82 ILE A C 1
ATOM 644 O O . ILE A 1 82 ? -7.244 8.575 15.369 1.00 91.12 82 ILE A O 1
ATOM 648 N N . MET A 1 83 ? -6.799 9.055 17.515 1.00 92.75 83 MET A N 1
ATOM 649 C CA . MET A 1 83 ? -5.628 9.876 17.207 1.00 92.75 83 MET A CA 1
ATOM 650 C C . MET A 1 83 ? -4.497 9.041 16.596 1.00 92.75 83 MET A C 1
ATOM 652 O O . MET A 1 83 ? -3.909 9.459 15.600 1.00 92.75 83 MET A O 1
ATOM 656 N N . ALA A 1 84 ? -4.241 7.849 17.139 1.00 94.38 84 ALA A N 1
ATOM 657 C CA . ALA A 1 84 ? -3.248 6.922 16.613 1.00 94.38 84 ALA A CA 1
ATOM 658 C C . ALA A 1 84 ? -3.590 6.480 15.184 1.00 94.38 84 ALA A C 1
ATOM 660 O O . ALA A 1 84 ? -2.753 6.596 14.293 1.00 94.38 84 ALA A O 1
ATOM 661 N N . ILE A 1 85 ? -4.842 6.078 14.931 1.00 94.06 85 ILE A N 1
ATOM 662 C CA . ILE A 1 85 ? -5.307 5.723 13.581 1.00 94.06 85 ILE A CA 1
ATOM 663 C C . ILE A 1 85 ? -5.119 6.903 12.627 1.00 94.06 85 ILE A C 1
ATOM 665 O O . ILE A 1 85 ? -4.589 6.736 11.536 1.00 94.06 85 ILE A O 1
ATOM 669 N N . ARG A 1 86 ? -5.498 8.118 13.032 1.00 95.19 86 ARG A N 1
ATOM 670 C CA . ARG A 1 86 ? -5.318 9.317 12.203 1.00 95.19 86 ARG A CA 1
ATOM 671 C C . ARG A 1 86 ? -3.850 9.582 11.867 1.00 95.19 86 ARG A C 1
ATOM 673 O O . ARG A 1 86 ? -3.565 9.974 10.740 1.00 95.19 86 ARG A O 1
ATOM 680 N N . LEU A 1 87 ? -2.933 9.358 12.806 1.00 96.56 87 LEU A N 1
ATOM 681 C CA . LEU A 1 87 ? -1.501 9.504 12.554 1.00 96.56 87 LEU A CA 1
ATOM 682 C C . LEU A 1 87 ? -0.986 8.441 11.572 1.00 96.56 87 LEU A C 1
ATOM 684 O O . LEU A 1 87 ? -0.266 8.788 10.642 1.00 96.56 87 LEU A O 1
ATOM 688 N N . ILE A 1 88 ? -1.428 7.186 11.716 1.00 97.00 88 ILE A N 1
ATOM 689 C CA . ILE A 1 88 ? -1.117 6.099 10.772 1.00 97.00 88 ILE A CA 1
ATOM 690 C C . ILE A 1 88 ? -1.588 6.467 9.358 1.00 97.00 88 ILE A C 1
ATOM 692 O O . ILE A 1 88 ? -0.819 6.360 8.407 1.00 97.00 88 ILE A O 1
ATOM 696 N N . LEU A 1 89 ? -2.820 6.968 9.214 1.00 97.00 89 LEU A N 1
ATOM 697 C CA . LEU A 1 89 ? -3.352 7.404 7.918 1.00 97.00 89 LEU A CA 1
ATOM 698 C C . LEU A 1 89 ? -2.564 8.582 7.327 1.00 97.00 89 LEU A C 1
ATOM 700 O O . LEU A 1 89 ? -2.391 8.647 6.116 1.00 97.00 89 LEU A O 1
ATOM 704 N N . LEU A 1 90 ? -2.079 9.509 8.158 1.00 97.25 90 LEU A N 1
ATOM 705 C CA . LEU A 1 90 ? -1.261 10.629 7.689 1.00 97.25 90 LEU A CA 1
ATOM 706 C C . LEU A 1 90 ? 0.099 10.155 7.161 1.00 97.25 90 LEU A C 1
ATOM 708 O O . LEU A 1 90 ? 0.514 10.592 6.090 1.00 97.25 90 LEU A O 1
ATOM 712 N N . CYS A 1 91 ? 0.767 9.253 7.884 1.00 97.75 91 CYS A N 1
ATOM 713 C CA . CYS A 1 91 ? 1.994 8.605 7.420 1.00 97.75 91 CYS A CA 1
ATOM 714 C C . CYS A 1 91 ? 1.779 7.945 6.054 1.00 97.75 91 CYS A C 1
ATOM 716 O O . CYS A 1 91 ? 2.540 8.175 5.122 1.00 97.75 91 CYS A O 1
ATOM 718 N N . GLU A 1 92 ? 0.687 7.203 5.924 1.00 96.50 92 GLU A N 1
ATOM 719 C CA . GLU A 1 92 ? 0.343 6.472 4.712 1.00 96.50 92 GLU A CA 1
ATOM 720 C C . GLU A 1 92 ? 0.047 7.397 3.515 1.00 96.50 92 GLU A C 1
ATOM 722 O O . GLU A 1 92 ? 0.464 7.121 2.391 1.00 96.50 92 GLU A O 1
ATOM 727 N N . VAL A 1 93 ? -0.604 8.543 3.750 1.00 97.69 93 VAL A N 1
ATOM 728 C CA . VAL A 1 93 ? -0.802 9.590 2.730 1.00 97.69 93 VAL A CA 1
ATOM 729 C C . VAL A 1 93 ? 0.532 10.123 2.229 1.00 97.69 93 VAL A C 1
ATOM 731 O O . VAL A 1 93 ? 0.717 10.248 1.020 1.00 97.69 93 VAL A O 1
ATOM 734 N N . ILE A 1 94 ? 1.458 10.428 3.140 1.00 97.31 94 ILE A N 1
ATOM 735 C CA . ILE A 1 94 ? 2.783 10.933 2.770 1.00 97.31 94 ILE A CA 1
ATOM 736 C C . ILE A 1 94 ? 3.538 9.877 1.962 1.00 97.31 94 ILE A C 1
ATOM 738 O O . ILE A 1 94 ? 4.162 10.226 0.963 1.00 97.31 94 ILE A O 1
ATOM 742 N N . THR A 1 95 ? 3.421 8.598 2.328 1.00 96.25 95 THR A N 1
ATOM 743 C CA . THR A 1 95 ? 4.047 7.513 1.575 1.00 96.25 95 THR A CA 1
ATOM 744 C C . THR A 1 95 ? 3.565 7.424 0.136 1.00 96.25 95 THR A C 1
ATOM 746 O O . THR A 1 95 ? 4.382 7.327 -0.768 1.00 96.25 95 THR A O 1
ATOM 749 N N . PHE A 1 96 ? 2.259 7.462 -0.114 1.00 96.44 96 PHE A N 1
ATOM 750 C CA . PHE A 1 96 ? 1.784 7.388 -1.497 1.00 96.44 96 PHE A CA 1
ATOM 751 C C . PHE A 1 96 ? 2.049 8.678 -2.275 1.00 96.44 96 PHE A C 1
ATOM 753 O O . PHE A 1 96 ? 2.382 8.619 -3.454 1.00 96.44 96 PHE A O 1
ATOM 760 N N . LEU A 1 97 ? 1.969 9.848 -1.633 1.00 96.62 97 LEU A N 1
ATOM 761 C CA . LEU A 1 97 ? 2.325 11.108 -2.292 1.00 96.62 97 LEU A CA 1
ATOM 762 C C . LEU A 1 97 ? 3.807 11.169 -2.672 1.00 96.62 97 LEU A C 1
ATOM 764 O O . LEU A 1 97 ? 4.151 11.816 -3.661 1.00 96.62 97 LEU A O 1
ATOM 768 N N . SER A 1 98 ? 4.685 10.488 -1.934 1.00 95.44 98 SER A N 1
ATOM 769 C CA . SER A 1 98 ? 6.105 10.427 -2.274 1.00 95.44 98 SER A CA 1
ATOM 770 C C . SER A 1 98 ? 6.392 9.584 -3.520 1.00 95.44 98 SER A C 1
ATOM 772 O O . SER A 1 98 ? 7.496 9.657 -4.040 1.00 95.44 98 SER A O 1
ATOM 774 N N . LEU A 1 99 ? 5.412 8.843 -4.049 1.00 92.88 99 LEU A N 1
ATOM 775 C CA . LEU A 1 99 ? 5.527 8.127 -5.323 1.00 92.88 99 LEU A CA 1
ATOM 776 C C . LEU A 1 99 ? 5.216 9.015 -6.538 1.00 92.88 99 LEU A C 1
ATOM 778 O O . LEU A 1 99 ? 5.510 8.629 -7.669 1.00 92.88 99 LEU A O 1
ATOM 782 N N . LEU A 1 100 ? 4.665 10.222 -6.333 1.00 93.25 100 LEU A N 1
ATOM 783 C CA . LEU A 1 100 ? 4.363 11.152 -7.429 1.00 93.25 100 LEU A CA 1
ATOM 784 C C . LEU A 1 100 ? 5.586 11.469 -8.302 1.00 93.25 100 LEU A C 1
ATOM 786 O O . LEU A 1 100 ? 5.437 11.418 -9.520 1.00 93.25 100 LEU A O 1
ATOM 790 N N . PRO A 1 101 ? 6.786 11.760 -7.759 1.00 91.06 101 PRO A N 1
ATOM 791 C CA . PRO A 1 101 ? 7.967 11.972 -8.592 1.00 91.06 101 PRO A CA 1
ATOM 792 C C . PRO A 1 101 ? 8.300 10.766 -9.475 1.00 91.06 101 PRO A C 1
ATOM 794 O O . PRO A 1 101 ? 8.662 10.963 -10.630 1.00 91.06 101 PRO A O 1
ATOM 797 N N . SER A 1 102 ? 8.121 9.539 -8.974 1.00 86.88 102 SER A N 1
ATOM 798 C CA . SER A 1 102 ? 8.350 8.311 -9.744 1.00 86.88 102 SER A CA 1
ATOM 799 C C . SER A 1 102 ? 7.322 8.143 -10.861 1.00 86.88 102 SER A C 1
ATOM 801 O O . SER A 1 102 ? 7.693 7.875 -11.997 1.00 86.88 102 SER A O 1
ATOM 803 N N . GLY A 1 103 ? 6.039 8.398 -10.592 1.00 85.88 103 GLY A N 1
ATOM 804 C CA . GLY A 1 103 ? 5.008 8.375 -11.636 1.00 85.88 103 GLY A CA 1
ATOM 805 C C . GLY A 1 103 ? 5.176 9.491 -12.676 1.00 85.88 103 GLY A C 1
ATOM 806 O O . GLY A 1 103 ? 4.905 9.296 -13.858 1.00 85.88 103 GLY A O 1
ATOM 807 N N . LEU A 1 104 ? 5.663 10.665 -12.261 1.00 89.94 104 LEU A N 1
ATOM 808 C CA . LEU A 1 104 ? 5.923 11.797 -13.155 1.00 89.94 104 LEU A CA 1
ATOM 809 C C . LEU A 1 104 ? 7.247 11.680 -13.919 1.00 89.94 104 LEU A C 1
ATOM 811 O O . LEU A 1 104 ? 7.453 12.405 -14.893 1.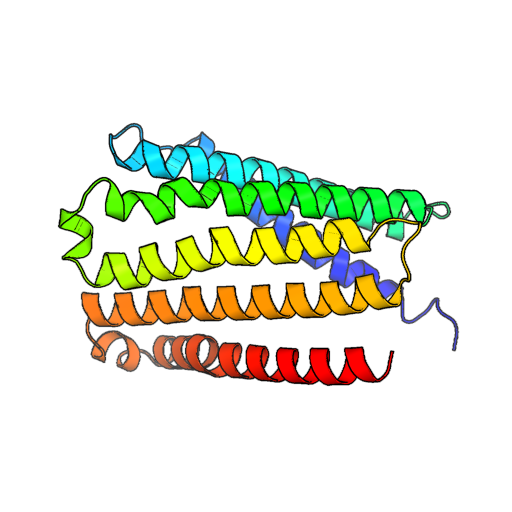00 89.94 104 LEU A O 1
ATOM 815 N N . PHE A 1 105 ? 8.125 10.765 -13.510 1.00 86.94 105 PHE A N 1
ATOM 816 C CA . PHE A 1 105 ? 9.445 10.556 -14.097 1.00 86.94 105 PHE A CA 1
ATOM 817 C C . PHE A 1 105 ? 9.390 10.319 -15.611 1.00 86.94 105 PHE A C 1
ATOM 819 O O . PHE A 1 105 ? 10.194 10.868 -16.362 1.00 86.94 105 PHE A O 1
ATOM 826 N N . VAL A 1 106 ? 8.386 9.570 -16.070 1.00 86.00 106 VAL A N 1
ATOM 827 C CA . VAL A 1 106 ? 8.174 9.243 -17.488 1.00 86.00 106 VAL A CA 1
ATOM 828 C C . VAL A 1 106 ? 7.886 10.498 -18.335 1.00 86.00 106 VAL A C 1
ATOM 830 O O . VAL A 1 106 ? 8.193 10.523 -19.521 1.00 86.00 106 VAL A O 1
ATOM 833 N N . PHE A 1 107 ? 7.364 11.579 -17.743 1.00 88.00 107 PHE A N 1
ATOM 834 C CA . PHE A 1 107 ? 7.166 12.855 -18.447 1.00 88.00 107 PHE A CA 1
ATOM 835 C C . PHE A 1 107 ? 8.421 13.733 -18.487 1.00 88.00 107 PHE A C 1
ATOM 837 O O . PHE A 1 107 ? 8.511 14.624 -19.329 1.00 88.00 107 PHE A O 1
ATOM 844 N N . ILE A 1 108 ? 9.380 13.502 -17.585 1.00 86.88 108 ILE A N 1
ATOM 845 C CA . ILE A 1 108 ? 10.669 14.209 -17.569 1.00 86.88 108 ILE A CA 1
ATOM 846 C C . ILE A 1 108 ? 11.578 13.682 -18.688 1.00 86.88 108 ILE A C 1
ATOM 848 O O . ILE A 1 108 ? 12.342 14.456 -19.262 1.00 86.88 108 ILE A O 1
ATOM 852 N N . PHE A 1 109 ? 11.456 12.394 -19.021 1.00 87.50 109 PHE A N 1
ATOM 853 C CA . PHE A 1 109 ? 12.191 11.716 -20.093 1.00 87.50 109 PHE A CA 1
ATOM 854 C C . PHE A 1 109 ? 11.201 11.144 -21.118 1.00 87.50 109 PHE A C 1
ATOM 856 O O . PHE A 1 109 ? 10.832 9.970 -21.023 1.00 87.50 109 PHE A O 1
ATOM 863 N N . PRO A 1 110 ? 10.721 11.962 -22.076 1.00 84.75 110 PRO A N 1
ATOM 864 C CA . PRO A 1 110 ? 9.645 11.585 -22.992 1.00 84.75 110 PRO A CA 1
ATOM 865 C C . PRO A 1 110 ? 9.954 10.357 -23.852 1.00 84.75 110 PRO A C 1
ATOM 867 O O . PRO A 1 110 ? 9.030 9.709 -24.334 1.00 84.75 110 PRO A O 1
ATOM 870 N N . GLU A 1 111 ? 11.228 10.004 -24.029 1.00 89.12 111 GLU A N 1
ATOM 871 C CA . GLU A 1 111 ? 11.646 8.779 -24.713 1.00 89.12 111 GLU A CA 1
ATOM 872 C C . GLU A 1 111 ? 11.058 7.530 -24.035 1.00 89.12 111 GLU A C 1
ATOM 874 O O . GLU A 1 111 ? 10.695 6.570 -24.710 1.00 89.12 111 GLU A O 1
ATOM 879 N N . LEU A 1 112 ? 10.861 7.566 -22.713 1.00 87.06 112 LEU A N 1
ATOM 880 C CA . LEU A 1 112 ? 10.260 6.471 -21.946 1.00 87.06 112 LEU A CA 1
ATOM 881 C C . LEU A 1 112 ? 8.768 6.275 -22.248 1.00 87.06 112 LEU A C 1
ATOM 883 O O . LEU A 1 112 ? 8.253 5.183 -22.039 1.00 87.06 112 LEU A O 1
ATOM 887 N N . LEU A 1 113 ? 8.067 7.287 -22.778 1.00 87.38 113 LEU A N 1
ATOM 888 C CA . LEU A 1 113 ? 6.682 7.126 -23.247 1.00 87.38 113 LEU A CA 1
ATOM 889 C C . LEU A 1 113 ? 6.596 6.279 -24.521 1.00 87.38 113 LEU A C 1
ATOM 891 O O . LEU A 1 113 ? 5.516 5.810 -24.869 1.00 87.38 113 LEU A O 1
ATOM 895 N N . SER A 1 114 ? 7.710 6.093 -25.232 1.00 88.69 114 SER A N 1
ATOM 896 C CA . SER A 1 114 ? 7.749 5.212 -26.400 1.00 88.69 114 SER A CA 1
ATOM 897 C C . SER A 1 114 ? 7.878 3.732 -26.024 1.00 88.69 114 SER A C 1
ATOM 899 O O . SER A 1 114 ? 7.582 2.876 -26.853 1.00 88.69 114 SER A O 1
ATOM 901 N N . GLU A 1 115 ? 8.232 3.438 -24.768 1.00 90.75 115 GLU A N 1
ATOM 902 C CA . GLU A 1 115 ? 8.416 2.090 -24.233 1.00 90.75 115 GLU A CA 1
ATOM 903 C C . GLU A 1 115 ? 7.129 1.600 -23.542 1.00 90.75 115 GLU A C 1
ATOM 905 O O . GLU A 1 115 ? 6.800 2.057 -22.440 1.00 90.75 115 GLU A O 1
ATOM 910 N N . PRO A 1 116 ? 6.382 0.640 -24.126 1.00 88.56 116 PRO A N 1
ATOM 911 C CA . PRO A 1 116 ? 5.101 0.196 -23.572 1.00 88.56 116 PRO A CA 1
ATOM 912 C C . PRO A 1 116 ? 5.209 -0.344 -22.142 1.00 88.56 116 PRO A C 1
ATOM 914 O O . PRO A 1 116 ? 4.288 -0.168 -21.344 1.00 88.56 116 PRO A O 1
ATOM 917 N N . ILE A 1 117 ? 6.344 -0.962 -21.803 1.00 90.56 117 ILE A N 1
ATOM 918 C CA . ILE A 1 117 ? 6.606 -1.489 -20.461 1.00 90.56 117 ILE A CA 1
ATOM 919 C C . ILE A 1 117 ? 6.633 -0.378 -19.404 1.00 90.56 117 ILE A C 1
ATOM 921 O O . ILE A 1 117 ? 6.041 -0.536 -18.341 1.00 90.56 117 ILE A O 1
ATOM 925 N N . MET A 1 118 ? 7.203 0.790 -19.722 1.00 89.94 118 MET A N 1
ATOM 926 C CA . MET A 1 118 ? 7.251 1.931 -18.803 1.00 89.94 118 MET A CA 1
ATOM 927 C C . MET A 1 118 ? 5.859 2.507 -18.548 1.00 89.94 118 MET A C 1
ATOM 929 O O . MET A 1 118 ? 5.551 2.932 -17.434 1.00 89.94 118 MET A O 1
ATOM 933 N N . ILE A 1 119 ? 4.987 2.497 -19.559 1.00 90.00 119 ILE A N 1
ATOM 934 C CA . ILE A 1 119 ? 3.601 2.946 -19.400 1.00 90.00 119 ILE A CA 1
ATOM 935 C C . ILE A 1 119 ? 2.827 1.979 -18.500 1.00 90.00 119 ILE A C 1
ATOM 937 O O . ILE A 1 119 ? 2.124 2.410 -17.583 1.00 90.00 119 ILE A O 1
ATOM 941 N N . VAL A 1 120 ? 2.940 0.680 -18.780 1.00 91.50 120 VAL A N 1
ATOM 942 C CA . VAL A 1 120 ? 2.130 -0.343 -18.121 1.00 91.50 120 VAL A CA 1
ATOM 943 C C . VAL A 1 120 ? 2.612 -0.611 -16.699 1.00 91.50 120 VAL A C 1
ATOM 945 O O . VAL A 1 120 ? 1.781 -0.586 -15.800 1.00 91.50 120 VAL A O 1
ATOM 948 N N . GLU A 1 121 ? 3.907 -0.832 -16.469 1.00 89.38 121 GLU A N 1
ATOM 949 C CA . GLU A 1 121 ? 4.436 -1.208 -15.146 1.00 89.38 121 GLU A CA 1
ATOM 950 C C . GLU A 1 121 ? 4.716 -0.017 -14.233 1.00 89.38 121 GLU A C 1
ATOM 952 O O . GLU A 1 121 ? 4.661 -0.159 -13.015 1.00 89.38 121 GLU A O 1
ATOM 957 N N . SER A 1 122 ? 5.005 1.160 -14.794 1.00 88.69 122 SER A N 1
ATOM 958 C CA . SER A 1 122 ? 5.382 2.328 -13.997 1.00 88.69 122 SER A CA 1
ATOM 959 C C . SER A 1 122 ? 4.292 3.396 -14.025 1.00 88.69 122 SER A C 1
ATOM 961 O O . SER A 1 122 ? 3.630 3.627 -13.017 1.00 88.69 122 SER A O 1
ATOM 963 N N . LEU A 1 123 ? 4.025 4.013 -15.177 1.00 92.19 123 LEU A N 1
ATOM 964 C CA . LEU A 1 123 ? 3.188 5.214 -15.249 1.00 92.19 123 LEU A CA 1
ATOM 965 C C . LEU A 1 123 ? 1.769 5.006 -14.696 1.00 92.19 123 LEU A C 1
ATOM 967 O O . LEU A 1 123 ? 1.329 5.751 -13.820 1.00 92.19 123 LEU A O 1
ATOM 971 N N . ILE A 1 124 ? 1.040 4.017 -15.224 1.00 93.62 124 ILE A N 1
ATOM 972 C CA . ILE A 1 124 ? -0.368 3.782 -14.875 1.00 93.62 124 ILE A CA 1
ATOM 973 C C . ILE A 1 124 ? -0.537 3.383 -13.400 1.00 93.62 124 ILE A C 1
ATOM 975 O O . ILE A 1 124 ? -1.288 4.073 -12.698 1.00 93.62 124 ILE A O 1
ATOM 979 N N . PRO A 1 125 ? 0.101 2.308 -12.898 1.00 94.94 125 PRO A N 1
ATOM 980 C CA . PRO A 1 125 ? -0.121 1.860 -11.528 1.00 94.94 125 PRO A CA 1
ATOM 981 C C . PRO A 1 125 ? 0.409 2.869 -10.503 1.00 94.94 125 PRO A C 1
ATOM 983 O O . PRO A 1 125 ? -0.338 3.221 -9.587 1.00 94.94 125 PRO A O 1
ATOM 986 N N . VAL A 1 126 ? 1.614 3.422 -10.707 1.00 93.38 126 VAL A N 1
ATOM 987 C CA . VAL A 1 126 ? 2.250 4.349 -9.753 1.00 93.38 126 VAL A CA 1
ATOM 988 C C . VAL A 1 126 ? 1.474 5.661 -9.649 1.00 93.38 126 VAL A C 1
ATOM 990 O O . VAL A 1 126 ? 1.211 6.135 -8.546 1.00 93.38 126 VAL A O 1
ATOM 993 N N . LEU A 1 127 ? 1.030 6.259 -10.764 1.00 94.81 127 LEU A N 1
ATOM 994 C CA . LEU A 1 127 ? 0.200 7.469 -10.678 1.00 94.81 127 LEU A CA 1
ATOM 995 C C . LEU A 1 127 ? -1.178 7.182 -10.092 1.00 94.81 127 LEU A C 1
ATOM 997 O O . LEU A 1 127 ? -1.706 8.003 -9.339 1.00 94.81 127 LEU A O 1
ATOM 1001 N N . THR A 1 128 ? -1.767 6.029 -10.417 1.00 96.38 128 THR A N 1
ATOM 1002 C CA . THR A 1 128 ? -3.072 5.663 -9.864 1.00 96.38 128 THR A CA 1
ATOM 1003 C C . THR A 1 128 ? -2.987 5.557 -8.347 1.00 96.38 128 THR A C 1
ATOM 1005 O O . THR A 1 128 ? -3.816 6.150 -7.661 1.00 96.38 128 THR A O 1
ATOM 1008 N N . GLU A 1 129 ? -1.982 4.877 -7.796 1.00 95.56 129 GLU A N 1
ATOM 1009 C CA . GLU A 1 129 ? -1.842 4.742 -6.344 1.00 95.56 129 GLU A CA 1
ATOM 1010 C C . GLU A 1 129 ? -1.412 6.039 -5.654 1.00 95.56 129 GLU A C 1
ATOM 1012 O O . GLU A 1 129 ? -1.972 6.381 -4.610 1.00 95.56 129 GLU A O 1
ATOM 1017 N N . ALA A 1 130 ? -0.510 6.807 -6.271 1.00 95.94 130 ALA A N 1
ATOM 1018 C CA . ALA A 1 130 ? -0.023 8.078 -5.743 1.00 95.94 130 ALA A CA 1
ATOM 1019 C C . ALA A 1 130 ? -1.103 9.171 -5.693 1.00 95.94 130 ALA A C 1
ATOM 1021 O O . ALA A 1 130 ? -0.968 10.143 -4.951 1.00 95.94 130 ALA A O 1
ATOM 1022 N N . VAL A 1 131 ? -2.188 9.029 -6.463 1.00 96.69 131 VAL A N 1
ATOM 1023 C CA . VAL A 1 131 ? -3.316 9.972 -6.469 1.00 96.69 131 VAL A CA 1
ATOM 1024 C C . VAL A 1 131 ? -4.522 9.407 -5.725 1.00 96.69 131 VAL A C 1
ATOM 1026 O O . VAL A 1 131 ? -5.049 10.051 -4.814 1.00 96.69 131 VAL A O 1
ATOM 1029 N N . LEU A 1 132 ? -4.976 8.205 -6.091 1.00 97.38 132 LEU A N 1
ATOM 1030 C CA . LEU A 1 132 ? -6.218 7.634 -5.573 1.00 97.38 132 LEU A CA 1
ATOM 1031 C C . LEU A 1 132 ? -6.133 7.373 -4.068 1.00 97.38 132 LEU A C 1
ATOM 1033 O O . LEU A 1 132 ? -7.052 7.760 -3.340 1.00 97.38 132 LEU A O 1
ATOM 1037 N N . ILE A 1 133 ? -5.048 6.744 -3.598 1.00 97.44 133 ILE A N 1
ATOM 1038 C CA . ILE A 1 133 ? -4.934 6.336 -2.195 1.00 97.44 133 ILE A CA 1
ATOM 1039 C C . ILE A 1 133 ? -4.864 7.551 -1.260 1.00 97.44 133 ILE A C 1
ATOM 1041 O O . ILE A 1 133 ? -5.683 7.612 -0.337 1.00 97.44 133 ILE A O 1
ATOM 1045 N N . PRO A 1 134 ? -4.019 8.575 -1.504 1.00 97.69 134 PRO A N 1
ATOM 1046 C CA . PRO A 1 134 ? -4.026 9.790 -0.695 1.00 97.69 134 PRO A CA 1
ATOM 1047 C C . PRO A 1 134 ? -5.399 10.447 -0.587 1.00 97.69 134 PRO A C 1
ATOM 1049 O O . PRO A 1 134 ? -5.800 10.849 0.504 1.00 97.69 134 PRO A O 1
ATOM 1052 N N . ILE A 1 135 ? -6.160 10.517 -1.685 1.00 97.75 135 ILE A N 1
ATOM 1053 C CA . ILE A 1 135 ? -7.491 11.136 -1.682 1.00 97.75 135 ILE A CA 1
ATOM 1054 C C . ILE A 1 135 ? -8.441 10.388 -0.740 1.00 97.75 135 ILE A C 1
ATOM 1056 O O . ILE A 1 135 ? -9.074 11.014 0.119 1.00 97.75 135 ILE A O 1
ATOM 1060 N N . VAL A 1 136 ? -8.556 9.064 -0.872 1.00 97.50 136 VAL A N 1
ATOM 1061 C CA . VAL A 1 136 ? -9.508 8.282 -0.062 1.00 97.50 136 VAL A CA 1
ATOM 1062 C C . VAL A 1 136 ? -9.064 8.162 1.396 1.00 97.50 136 VAL A C 1
ATOM 1064 O O . VAL A 1 136 ? -9.894 8.274 2.301 1.00 97.50 136 VAL A O 1
ATOM 1067 N N . VAL A 1 137 ? -7.757 8.043 1.650 1.00 97.38 137 VAL A N 1
ATOM 1068 C CA . VAL A 1 137 ? -7.197 8.009 3.007 1.00 97.38 137 VAL A CA 1
ATOM 1069 C C . VAL A 1 137 ? -7.385 9.355 3.708 1.00 97.38 137 VAL A C 1
ATOM 1071 O O . VAL A 1 137 ? -7.814 9.383 4.862 1.00 97.38 137 VAL A O 1
ATOM 1074 N N . MET A 1 138 ? -7.179 10.481 3.017 1.00 97.25 138 MET A N 1
ATOM 1075 C CA . MET A 1 138 ? -7.461 11.804 3.582 1.00 97.25 138 MET A CA 1
ATOM 1076 C C . MET A 1 138 ? -8.950 11.995 3.878 1.00 97.25 138 MET A C 1
ATOM 1078 O O . MET A 1 138 ? -9.304 12.559 4.916 1.00 97.25 138 MET A O 1
ATOM 1082 N N . LYS A 1 139 ? -9.851 11.499 3.020 1.00 96.44 139 LYS A N 1
ATOM 1083 C CA . LYS A 1 139 ? -11.292 11.518 3.323 1.00 96.44 139 LYS A CA 1
ATOM 1084 C C . LYS A 1 139 ? -11.617 10.719 4.582 1.00 96.44 139 LYS A C 1
ATOM 1086 O O . LYS A 1 139 ? -12.336 11.231 5.441 1.00 96.44 139 LYS A O 1
ATOM 1091 N N . LEU A 1 140 ? -11.035 9.531 4.742 1.00 96.19 140 LEU A N 1
ATOM 1092 C CA . LEU A 1 140 ? -11.175 8.740 5.963 1.00 96.19 140 LEU A CA 1
ATOM 1093 C C . LEU A 1 140 ? -10.613 9.472 7.195 1.00 96.19 140 LEU A C 1
ATOM 1095 O O . LEU A 1 140 ? -11.276 9.525 8.230 1.00 96.19 140 LEU A O 1
ATOM 1099 N N . PHE A 1 141 ? -9.443 10.103 7.078 1.00 95.81 141 PHE A N 1
ATOM 1100 C CA . PHE A 1 141 ? -8.825 10.884 8.153 1.00 95.81 141 PHE A CA 1
ATOM 1101 C C . PHE A 1 141 ? -9.752 11.985 8.690 1.00 95.81 141 PHE A C 1
ATOM 1103 O O . PHE A 1 141 ? -9.847 12.178 9.905 1.00 95.81 141 PHE A O 1
ATOM 1110 N N . PHE A 1 142 ? -10.450 12.704 7.805 1.00 94.62 142 PHE A N 1
ATOM 1111 C CA . PHE A 1 142 ? -11.382 13.760 8.210 1.00 94.62 142 PHE A CA 1
ATOM 1112 C C . PHE A 1 142 ? -12.673 13.215 8.837 1.00 94.62 142 PHE A C 1
ATOM 1114 O O . PHE A 1 142 ? -13.224 13.836 9.751 1.00 94.62 142 PHE A O 1
ATOM 1121 N N . GLU A 1 143 ? -13.150 12.058 8.381 1.00 94.62 143 GLU A N 1
ATOM 1122 C CA . GLU A 1 143 ? -14.364 11.420 8.908 1.00 94.62 143 GLU A CA 1
ATOM 1123 C C . GLU A 1 143 ? -14.126 10.681 10.233 1.00 94.62 143 GLU A C 1
ATOM 1125 O O . GLU A 1 143 ? -15.071 10.466 10.987 1.00 94.62 143 GLU A O 1
ATOM 1130 N N . LEU A 1 144 ? -12.867 10.394 10.581 1.00 91.50 144 LEU A N 1
ATOM 1131 C CA . LEU A 1 144 ? -12.453 9.901 11.901 1.00 91.50 144 LEU A CA 1
ATOM 1132 C C . LEU A 1 144 ? -12.4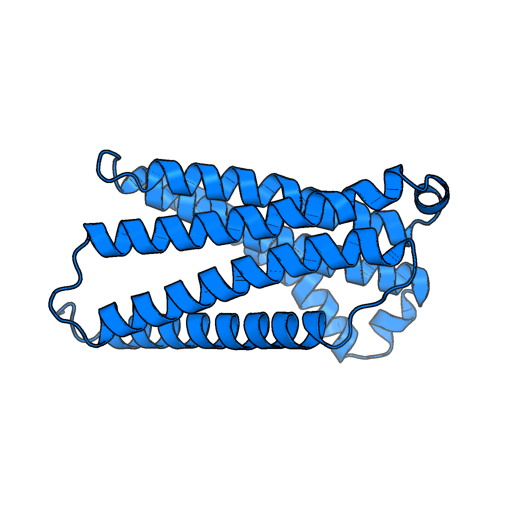08 10.989 12.991 1.00 91.50 144 LEU A C 1
ATOM 1134 O O . LEU A 1 144 ? -11.956 10.735 14.105 1.00 91.50 144 LEU A O 1
ATOM 1138 N N . SER A 1 145 ? -12.865 12.213 12.715 1.00 88.12 145 SER A N 1
ATOM 1139 C CA . SER A 1 145 ? -12.953 13.262 13.737 1.00 88.12 145 SER A CA 1
ATOM 1140 C C . SER A 1 145 ? -13.950 12.884 14.849 1.00 88.12 145 SER A C 1
ATOM 1142 O O . SER A 1 145 ? -15.044 12.406 14.542 1.00 88.12 145 SER A O 1
ATOM 1144 N N . PRO A 1 146 ? -13.646 13.150 16.137 1.00 77.50 146 PRO A N 1
ATOM 1145 C CA . PRO A 1 146 ? -14.521 12.789 17.260 1.00 77.50 146 PRO A CA 1
ATOM 1146 C C . PRO A 1 146 ? -15.924 13.415 17.190 1.00 77.50 146 PRO A C 1
ATOM 1148 O O . PRO A 1 146 ? -16.852 12.897 17.802 1.00 77.50 146 PRO A O 1
ATOM 1151 N N . ASN A 1 147 ? -16.095 14.490 16.412 1.00 81.50 147 ASN A N 1
ATOM 1152 C CA . ASN A 1 147 ? -17.373 15.185 16.238 1.00 81.50 147 ASN A CA 1
ATOM 1153 C C . ASN A 1 147 ? -18.222 14.631 15.072 1.00 81.50 147 ASN A C 1
ATOM 1155 O O . ASN A 1 147 ? -19.312 15.139 14.810 1.00 81.50 147 ASN A O 1
ATOM 1159 N N . ARG A 1 148 ? -17.728 13.634 14.324 1.00 84.50 148 ARG A N 1
ATOM 1160 C CA . ARG A 1 148 ? -18.415 13.043 13.162 1.00 84.50 148 ARG A CA 1
ATOM 1161 C C . ARG A 1 148 ? -19.154 11.760 13.548 1.00 84.50 148 ARG A C 1
ATOM 1163 O O . ARG A 1 148 ? -18.846 11.100 14.538 1.00 84.50 148 ARG A O 1
ATOM 1170 N N . ARG A 1 149 ? -20.161 11.394 12.747 1.00 83.44 149 ARG A N 1
ATOM 1171 C CA . ARG A 1 149 ? -20.943 10.169 12.966 1.00 83.44 149 ARG A CA 1
ATOM 1172 C C . ARG A 1 149 ? -20.080 8.935 12.648 1.00 83.44 149 ARG A C 1
ATOM 1174 O O . ARG A 1 149 ? -19.553 8.874 11.537 1.00 83.44 149 ARG A O 1
ATOM 1181 N N . PRO A 1 150 ? -20.018 7.914 13.528 1.00 84.38 150 PRO A N 1
ATOM 1182 C CA . PRO A 1 150 ? -19.233 6.691 13.297 1.00 84.38 150 PRO A CA 1
ATOM 1183 C C . PRO A 1 150 ? -19.546 5.985 11.970 1.00 84.38 150 PRO A C 1
ATOM 1185 O O . PRO A 1 150 ? -18.654 5.443 11.325 1.00 84.38 150 PRO A O 1
ATOM 1188 N N . LYS A 1 151 ? -20.805 6.062 11.519 1.00 87.31 151 LYS A N 1
ATOM 1189 C CA . LYS A 1 151 ? -21.271 5.542 10.227 1.00 87.31 151 LYS A CA 1
ATOM 1190 C C . LYS A 1 151 ? -20.431 6.026 9.040 1.00 87.31 151 LYS A C 1
ATOM 1192 O O . LYS A 1 151 ? -20.116 5.238 8.152 1.00 87.31 151 LYS A O 1
ATOM 1197 N N . ASN A 1 152 ? -20.050 7.305 9.020 1.00 89.00 152 ASN A N 1
ATOM 1198 C CA . ASN A 1 152 ? -19.260 7.852 7.919 1.00 89.00 152 ASN A CA 1
ATOM 1199 C C . ASN A 1 152 ? -17.834 7.301 7.926 1.00 89.00 152 ASN A C 1
ATOM 1201 O O . ASN A 1 152 ? -17.316 6.970 6.863 1.00 89.00 152 ASN A O 1
ATOM 1205 N N . ALA A 1 153 ? -17.222 7.170 9.106 1.00 90.69 153 ALA A N 1
ATOM 1206 C CA . ALA A 1 153 ? -15.893 6.585 9.237 1.00 90.69 153 ALA A CA 1
ATOM 1207 C C . ALA A 1 153 ? -15.877 5.132 8.741 1.00 90.69 153 ALA A C 1
ATOM 1209 O O . ALA A 1 153 ? -14.984 4.764 7.988 1.00 90.69 153 ALA A O 1
ATOM 1210 N N . ILE A 1 154 ? -16.900 4.335 9.074 1.00 90.94 154 ILE A N 1
ATOM 1211 C CA . ILE A 1 154 ? -17.026 2.951 8.586 1.00 90.94 154 ILE A CA 1
ATOM 1212 C C . ILE A 1 154 ? -17.187 2.924 7.062 1.00 90.94 154 ILE A C 1
ATOM 1214 O O . ILE A 1 154 ? -16.458 2.206 6.382 1.00 90.94 154 ILE A O 1
ATOM 1218 N N . LYS A 1 155 ? -18.089 3.744 6.507 1.00 92.06 155 LYS A N 1
ATOM 1219 C CA . LYS A 1 155 ? -18.280 3.857 5.054 1.00 92.06 155 LYS A CA 1
ATOM 1220 C C . LYS A 1 155 ? -16.968 4.180 4.336 1.00 92.06 155 LYS A C 1
ATOM 1222 O O . LYS A 1 155 ? -16.617 3.511 3.369 1.00 92.06 155 LYS A O 1
ATOM 1227 N N . TRP A 1 156 ? -16.245 5.199 4.796 1.00 94.69 156 TRP A N 1
ATOM 1228 C CA . TRP A 1 156 ? -14.985 5.589 4.170 1.00 94.69 156 TRP A CA 1
ATOM 1229 C C . TRP A 1 156 ? -13.868 4.578 4.415 1.00 94.69 156 TRP A C 1
ATOM 1231 O O . TRP A 1 156 ? -13.057 4.390 3.523 1.00 94.69 156 TRP A O 1
ATOM 1241 N N . ALA A 1 157 ? -13.860 3.858 5.540 1.00 93.75 157 ALA A N 1
ATOM 1242 C CA . ALA A 1 157 ? -12.918 2.763 5.762 1.00 93.75 157 ALA A CA 1
ATOM 1243 C C . ALA A 1 157 ? -13.128 1.627 4.749 1.00 93.75 157 ALA A C 1
ATOM 1245 O O . ALA A 1 157 ? -12.158 1.125 4.186 1.00 93.75 157 ALA A O 1
ATOM 1246 N N . LEU A 1 158 ? -14.386 1.277 4.450 1.00 94.06 158 LEU A N 1
ATOM 1247 C CA . LEU A 1 158 ? -14.725 0.281 3.427 1.00 94.06 158 LEU A CA 1
ATOM 1248 C C . LEU A 1 158 ? -14.338 0.744 2.015 1.00 94.06 158 LEU A C 1
ATOM 1250 O O . LEU A 1 158 ? -13.779 -0.040 1.247 1.00 94.06 158 LEU A O 1
ATOM 1254 N N . ILE A 1 159 ? -14.598 2.013 1.678 1.00 94.44 159 ILE A N 1
ATOM 1255 C CA . ILE A 1 159 ? -14.184 2.599 0.392 1.00 94.44 159 ILE A CA 1
ATOM 1256 C C . ILE A 1 159 ? -12.659 2.571 0.269 1.00 94.44 159 ILE A C 1
ATOM 1258 O O . ILE A 1 159 ? -12.143 2.076 -0.728 1.00 94.44 159 ILE A O 1
ATOM 1262 N N . THR A 1 160 ? -11.940 3.034 1.292 1.00 96.12 160 THR A N 1
ATOM 1263 C CA . THR A 1 160 ? -10.475 3.025 1.319 1.00 96.12 160 THR A CA 1
ATOM 1264 C C . THR A 1 160 ? -9.938 1.607 1.144 1.00 96.12 160 THR A C 1
ATOM 1266 O O . THR A 1 160 ? -9.132 1.387 0.247 1.00 96.12 160 THR A O 1
ATOM 1269 N N . GLY A 1 161 ? -10.433 0.624 1.905 1.00 94.69 161 GLY A N 1
ATOM 1270 C CA . GLY A 1 161 ? -10.024 -0.779 1.755 1.00 94.69 161 GLY A CA 1
ATOM 1271 C C . GLY A 1 161 ? -10.279 -1.337 0.349 1.00 94.69 161 GLY A C 1
ATOM 1272 O O . GLY A 1 161 ? -9.427 -2.022 -0.210 1.00 94.69 161 GLY A O 1
ATOM 1273 N N . THR A 1 162 ? -11.407 -0.975 -0.266 1.00 95.12 162 THR A N 1
ATOM 1274 C CA . THR A 1 162 ? -11.723 -1.351 -1.654 1.00 95.12 162 THR A CA 1
ATOM 1275 C C . THR A 1 162 ? -10.727 -0.738 -2.645 1.00 95.12 162 THR A C 1
ATOM 1277 O O . THR A 1 162 ? -10.242 -1.429 -3.539 1.00 95.12 162 THR A O 1
ATOM 1280 N N . CYS A 1 163 ? -10.377 0.541 -2.471 1.00 96.50 163 CYS A N 1
ATOM 1281 C CA . CYS A 1 163 ? -9.377 1.218 -3.297 1.00 96.50 163 CYS A CA 1
ATOM 1282 C C . CYS A 1 163 ? -7.980 0.603 -3.145 1.00 96.50 163 CYS A C 1
ATOM 1284 O O . CYS A 1 163 ? -7.291 0.464 -4.150 1.00 96.50 163 CYS A O 1
ATOM 1286 N N . TYR A 1 164 ? -7.583 0.178 -1.939 1.00 95.25 164 TYR A N 1
ATOM 1287 C CA . TYR A 1 164 ? -6.331 -0.561 -1.738 1.00 95.25 164 TYR A CA 1
ATOM 1288 C C . TYR A 1 164 ? -6.309 -1.862 -2.534 1.00 95.25 164 TYR A C 1
ATOM 1290 O O . TYR A 1 164 ? -5.362 -2.108 -3.272 1.00 95.25 164 TYR A O 1
ATOM 1298 N N . ILE A 1 165 ? -7.360 -2.679 -2.433 1.00 95.12 165 ILE A N 1
ATOM 1299 C CA . ILE A 1 165 ? -7.430 -3.954 -3.161 1.00 95.12 165 ILE A CA 1
ATOM 1300 C C . ILE A 1 165 ? -7.402 -3.708 -4.674 1.00 95.12 165 ILE A C 1
ATOM 1302 O O . ILE A 1 165 ? -6.706 -4.420 -5.391 1.00 95.12 165 ILE A O 1
ATOM 1306 N N . PHE A 1 166 ? -8.110 -2.683 -5.159 1.00 96.12 166 PHE A N 1
ATOM 1307 C CA . PHE A 1 166 ? -8.070 -2.280 -6.566 1.00 96.12 166 PHE A CA 1
ATOM 1308 C 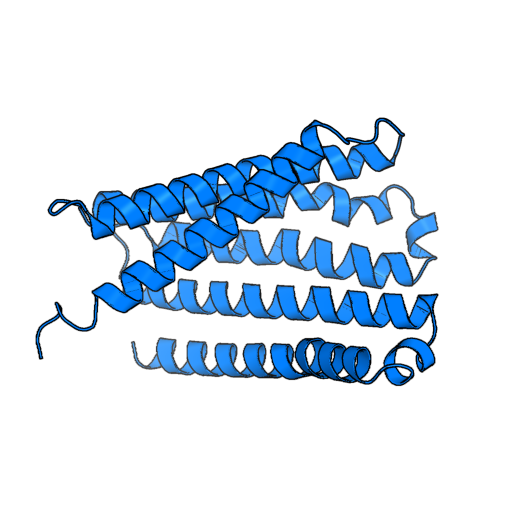C . PHE A 1 166 ? -6.664 -1.872 -7.024 1.00 96.12 166 PHE A C 1
ATOM 1310 O O . PHE A 1 166 ? -6.211 -2.317 -8.072 1.00 96.12 166 PHE A O 1
ATOM 1317 N N . VAL A 1 167 ? -5.961 -1.049 -6.246 1.00 96.38 167 VAL A N 1
ATOM 1318 C CA . VAL A 1 167 ? -4.592 -0.623 -6.566 1.00 96.38 167 VAL A CA 1
ATOM 1319 C C . VAL A 1 167 ? -3.619 -1.801 -6.544 1.00 96.38 167 VAL A C 1
ATOM 1321 O O . VAL A 1 167 ? -2.766 -1.901 -7.420 1.00 96.38 167 VAL A O 1
ATOM 1324 N N . ILE A 1 168 ? -3.767 -2.722 -5.589 1.00 94.38 168 ILE A N 1
ATOM 1325 C CA . ILE A 1 168 ? -2.975 -3.956 -5.537 1.00 94.38 168 ILE A CA 1
ATOM 1326 C C . ILE A 1 168 ? -3.235 -4.796 -6.794 1.00 94.38 168 ILE A C 1
ATOM 1328 O O . ILE A 1 168 ? -2.289 -5.222 -7.453 1.00 94.38 168 ILE A O 1
ATOM 1332 N N . TRP A 1 169 ? -4.504 -4.996 -7.164 1.00 96.31 169 TRP A N 1
ATOM 1333 C CA . TRP A 1 169 ? -4.874 -5.679 -8.404 1.00 96.31 169 TRP A CA 1
ATOM 1334 C C . TRP A 1 169 ? -4.240 -5.015 -9.632 1.00 96.31 169 TRP A C 1
ATOM 1336 O O . TRP A 1 169 ? -3.660 -5.711 -10.465 1.00 96.31 169 TRP A O 1
ATOM 1346 N N . LEU A 1 170 ? -4.330 -3.686 -9.727 1.00 96.06 170 LEU A N 1
ATOM 1347 C CA . LEU A 1 170 ? -3.794 -2.919 -10.845 1.00 96.06 170 LEU A CA 1
ATOM 1348 C C . LEU A 1 170 ? -2.279 -3.109 -10.959 1.00 96.06 170 LEU A C 1
ATOM 1350 O O . LEU A 1 170 ? -1.810 -3.481 -12.028 1.00 96.06 170 LEU A O 1
ATOM 1354 N N . ASN A 1 171 ? -1.539 -2.942 -9.858 1.00 94.88 171 ASN A N 1
ATOM 1355 C CA . ASN A 1 171 ? -0.089 -3.151 -9.805 1.00 94.88 171 ASN A CA 1
ATOM 1356 C C . ASN A 1 171 ? 0.304 -4.556 -10.285 1.00 94.88 171 ASN A C 1
ATOM 1358 O O . ASN A 1 171 ? 1.098 -4.698 -11.211 1.00 94.88 171 ASN A O 1
ATOM 1362 N N . TYR A 1 172 ? -0.287 -5.609 -9.710 1.00 94.62 172 TYR A N 1
ATOM 1363 C CA . TYR A 1 172 ? 0.063 -6.977 -10.105 1.00 94.62 172 TYR A CA 1
ATOM 1364 C C . TYR A 1 172 ? -0.328 -7.294 -11.549 1.00 94.62 172 TYR A C 1
ATOM 1366 O O . TYR A 1 172 ? 0.408 -7.986 -12.248 1.00 94.62 172 TYR A O 1
ATOM 1374 N N . THR A 1 173 ? -1.475 -6.800 -12.010 1.00 94.38 173 THR A N 1
ATOM 1375 C CA . THR A 1 173 ? -1.930 -7.012 -13.390 1.00 94.38 173 THR A CA 1
ATOM 1376 C C . THR A 1 173 ? -1.006 -6.311 -14.383 1.00 94.38 173 THR A C 1
ATOM 1378 O O . THR A 1 173 ? -0.620 -6.907 -15.387 1.00 94.38 173 THR A O 1
ATOM 1381 N N . CYS A 1 174 ? -0.595 -5.081 -14.080 1.00 95.38 174 CYS A N 1
ATOM 1382 C CA . CYS A 1 174 ? 0.389 -4.338 -14.855 1.00 95.38 174 CYS A CA 1
ATOM 1383 C C . CYS A 1 174 ? 1.747 -5.052 -14.912 1.00 95.38 174 CYS A C 1
ATOM 1385 O O . CYS A 1 174 ? 2.274 -5.224 -16.007 1.00 95.38 174 CYS A O 1
ATOM 1387 N N . ASN A 1 175 ? 2.257 -5.557 -13.785 1.00 94.00 175 ASN A N 1
ATOM 1388 C CA . ASN A 1 175 ? 3.503 -6.336 -13.753 1.00 94.00 175 ASN A CA 1
ATOM 1389 C C . ASN A 1 175 ? 3.414 -7.615 -14.600 1.00 94.00 175 ASN A C 1
ATOM 1391 O O . ASN A 1 175 ? 4.370 -7.998 -15.271 1.00 94.00 175 ASN A O 1
ATOM 1395 N N . TRP A 1 176 ? 2.257 -8.284 -14.622 1.00 94.94 176 TRP A N 1
ATOM 1396 C CA . TRP A 1 176 ? 2.056 -9.426 -15.517 1.00 94.94 176 TRP A CA 1
ATOM 1397 C C . TRP A 1 176 ? 2.066 -9.024 -16.986 1.00 94.94 176 TRP A C 1
ATOM 1399 O O . TRP A 1 176 ? 2.681 -9.715 -17.798 1.00 94.94 176 TRP A O 1
ATOM 1409 N N . PHE A 1 177 ? 1.417 -7.915 -17.339 1.00 93.62 177 PHE A N 1
ATOM 1410 C CA . PHE A 1 177 ? 1.449 -7.416 -18.709 1.00 93.62 177 PHE A CA 1
ATOM 1411 C C . PHE A 1 177 ? 2.854 -6.993 -19.134 1.00 93.62 177 PHE A C 1
ATOM 1413 O O . PHE A 1 177 ? 3.269 -7.350 -20.234 1.00 93.62 177 PHE A O 1
ATOM 1420 N N . GLY A 1 178 ? 3.612 -6.303 -18.283 1.00 92.69 178 GLY A N 1
ATOM 1421 C CA . GLY A 1 178 ? 4.998 -5.964 -18.591 1.00 92.69 178 GLY A CA 1
ATOM 1422 C C . GLY A 1 178 ? 5.894 -7.198 -18.699 1.00 92.69 178 GLY A C 1
ATOM 1423 O O . GLY A 1 178 ? 6.646 -7.315 -19.665 1.00 92.69 178 GLY A O 1
ATOM 1424 N N . THR A 1 179 ? 5.693 -8.208 -17.845 1.00 92.31 179 THR A N 1
ATOM 1425 C CA . THR A 1 179 ? 6.341 -9.524 -17.993 1.00 92.31 179 THR A CA 1
ATOM 1426 C C . THR A 1 179 ? 6.012 -10.177 -19.341 1.00 92.31 179 THR A C 1
ATOM 1428 O O . THR A 1 179 ? 6.909 -10.695 -20.003 1.00 92.31 179 THR A O 1
ATOM 1431 N N . MET A 1 180 ? 4.752 -10.138 -19.789 1.00 94.38 180 MET A N 1
ATOM 1432 C CA . MET A 1 180 ? 4.354 -10.670 -21.101 1.00 94.38 180 MET A CA 1
ATOM 1433 C C . MET A 1 180 ? 4.949 -9.868 -22.267 1.00 94.38 180 MET A C 1
ATOM 1435 O O . MET A 1 180 ? 5.284 -10.460 -23.289 1.00 94.38 180 MET A O 1
ATOM 1439 N N . ILE A 1 181 ? 5.097 -8.547 -22.129 1.00 93.06 181 ILE A N 1
ATOM 1440 C CA . ILE A 1 181 ? 5.757 -7.694 -23.130 1.00 93.06 181 ILE A CA 1
ATOM 1441 C C . ILE A 1 181 ? 7.249 -8.041 -23.218 1.00 93.06 181 ILE A C 1
ATOM 1443 O O . ILE A 1 181 ? 7.779 -8.179 -24.317 1.00 93.06 181 ILE A O 1
ATOM 1447 N N . ALA A 1 182 ? 7.917 -8.216 -22.075 1.00 91.19 182 ALA A N 1
ATOM 1448 C CA . ALA A 1 182 ? 9.354 -8.471 -22.010 1.00 91.19 182 ALA A CA 1
ATOM 1449 C C . ALA A 1 182 ? 9.738 -9.913 -22.380 1.00 91.19 182 ALA A C 1
ATOM 1451 O O . ALA A 1 182 ? 10.738 -10.134 -23.059 1.00 91.19 182 ALA A O 1
ATOM 1452 N N . SER A 1 183 ? 8.968 -10.897 -21.909 1.00 92.56 183 SER A N 1
ATOM 1453 C CA . SER A 1 183 ? 9.320 -12.326 -21.970 1.00 92.56 183 SER A CA 1
ATOM 1454 C C . SER A 1 183 ? 8.362 -13.170 -22.818 1.00 92.56 183 SER A C 1
ATOM 1456 O O . SER A 1 183 ? 8.596 -14.365 -22.994 1.00 92.56 183 SER A O 1
ATOM 1458 N N . GLY A 1 184 ? 7.291 -12.577 -23.351 1.00 92.75 184 GLY A N 1
ATOM 1459 C CA . GLY A 1 184 ? 6.256 -13.277 -24.110 1.00 92.75 184 GLY A CA 1
ATOM 1460 C C . GLY A 1 184 ? 5.211 -13.974 -23.233 1.00 92.75 184 GLY A C 1
ATOM 1461 O O . GLY A 1 184 ? 5.414 -14.242 -22.048 1.00 92.75 184 GLY A O 1
ATOM 1462 N N . VAL A 1 185 ? 4.065 -14.306 -23.837 1.00 93.38 185 VAL A N 1
ATOM 1463 C CA . VAL A 1 185 ? 2.972 -15.038 -23.162 1.00 93.38 185 VAL A CA 1
ATOM 1464 C C . VAL A 1 185 ? 3.416 -16.440 -22.737 1.00 93.38 185 VAL A C 1
ATOM 1466 O O . VAL A 1 185 ? 2.973 -16.937 -21.700 1.00 93.38 185 VAL A O 1
ATOM 1469 N N . ASP A 1 186 ? 4.352 -17.036 -23.478 1.00 94.50 186 ASP A N 1
ATOM 1470 C CA . ASP A 1 186 ? 4.896 -18.361 -23.187 1.00 94.50 186 ASP A CA 1
ATOM 1471 C C . ASP A 1 186 ? 5.508 -18.440 -21.786 1.00 94.50 186 ASP A C 1
ATOM 1473 O O . ASP A 1 186 ? 5.392 -19.473 -21.133 1.00 94.50 186 ASP A O 1
ATOM 1477 N N . TYR A 1 187 ? 6.082 -17.347 -21.270 1.00 91.12 187 TYR A N 1
ATOM 1478 C CA . TYR A 1 187 ? 6.621 -17.295 -19.909 1.00 91.12 187 TYR A CA 1
ATOM 1479 C C . TYR A 1 187 ? 5.554 -17.566 -18.837 1.00 91.12 187 TYR A C 1
ATOM 1481 O O . TYR A 1 187 ? 5.816 -18.217 -17.819 1.00 91.12 187 TYR A O 1
ATOM 1489 N N . VAL A 1 188 ? 4.330 -17.091 -19.070 1.00 90.88 188 VAL A N 1
ATOM 1490 C CA . VAL A 1 188 ? 3.208 -17.286 -18.147 1.00 90.88 188 VAL A CA 1
ATOM 1491 C C . VAL A 1 188 ? 2.725 -18.729 -18.203 1.00 90.88 188 VAL A C 1
ATOM 1493 O O . VAL A 1 188 ? 2.436 -19.316 -17.164 1.00 90.88 188 VAL A O 1
ATOM 1496 N N . THR A 1 189 ? 2.688 -19.327 -19.395 1.00 93.31 189 THR A N 1
ATOM 1497 C CA . THR A 1 189 ? 2.206 -20.701 -19.591 1.00 93.31 189 THR A CA 1
ATOM 1498 C C . THR A 1 189 ? 3.266 -21.776 -19.362 1.00 93.31 189 THR A C 1
ATOM 1500 O O . THR A 1 189 ? 2.913 -22.936 -19.163 1.00 93.31 189 THR A O 1
ATOM 1503 N N . ALA A 1 190 ? 4.553 -21.419 -19.363 1.00 92.94 190 ALA A N 1
ATOM 1504 C CA . ALA A 1 190 ? 5.665 -22.360 -19.224 1.00 92.94 190 ALA A CA 1
ATOM 1505 C C . ALA A 1 190 ? 5.700 -23.051 -17.855 1.00 92.94 190 ALA A C 1
ATOM 1507 O O . ALA A 1 190 ? 6.158 -24.189 -17.752 1.00 92.94 190 ALA A O 1
ATOM 1508 N N . TYR A 1 191 ? 5.204 -22.384 -16.807 1.00 91.94 191 TYR A N 1
ATOM 1509 C CA . TYR A 1 191 ? 5.235 -22.902 -15.443 1.00 91.94 191 TYR A CA 1
ATOM 1510 C C . TYR A 1 191 ? 3.847 -22.844 -14.796 1.00 91.94 191 TYR A C 1
ATOM 1512 O O . TYR A 1 191 ? 3.261 -21.764 -14.711 1.00 91.94 191 TYR A O 1
ATOM 1520 N N . PRO A 1 192 ? 3.336 -23.958 -14.233 1.00 92.00 192 PRO A N 1
ATOM 1521 C CA . PRO A 1 192 ? 2.038 -23.974 -13.553 1.00 92.00 192 PRO A CA 1
ATOM 1522 C C . PRO A 1 192 ? 1.914 -22.936 -12.430 1.00 92.00 192 PRO A C 1
ATOM 1524 O O . PRO A 1 192 ? 0.833 -22.399 -12.199 1.00 92.00 192 PRO A O 1
ATOM 1527 N N . ILE A 1 193 ? 3.024 -22.622 -11.753 1.00 93.00 193 ILE A N 1
ATOM 1528 C CA . ILE A 1 193 ? 3.051 -21.602 -10.700 1.00 93.00 193 ILE A CA 1
ATOM 1529 C C . ILE A 1 193 ? 2.806 -20.190 -11.247 1.00 93.00 193 ILE A C 1
ATOM 1531 O O . ILE A 1 193 ? 2.117 -19.406 -10.597 1.00 93.00 193 ILE A O 1
ATOM 1535 N N . ASN A 1 194 ? 3.288 -19.884 -12.455 1.00 93.00 194 ASN A N 1
ATOM 1536 C CA . ASN A 1 194 ? 3.066 -18.594 -13.105 1.00 93.00 194 ASN A CA 1
ATOM 1537 C C . ASN A 1 194 ? 1.609 -18.460 -13.538 1.00 93.00 194 ASN A C 1
ATOM 1539 O O . ASN A 1 194 ? 1.001 -17.427 -13.285 1.00 93.00 194 ASN A O 1
ATOM 1543 N N . ILE A 1 195 ? 1.020 -19.527 -14.089 1.00 93.88 195 ILE A N 1
ATOM 1544 C CA . ILE A 1 195 ? -0.411 -19.570 -14.419 1.00 93.88 195 ILE A CA 1
ATOM 1545 C C . ILE A 1 195 ? -1.255 -19.343 -13.163 1.00 93.88 195 ILE A C 1
ATOM 1547 O O . ILE A 1 195 ? -2.171 -18.525 -13.178 1.00 93.88 195 ILE A O 1
ATOM 1551 N N . LEU A 1 196 ? -0.953 -20.047 -12.067 1.00 94.12 196 LEU A N 1
ATOM 1552 C CA . LEU A 1 196 ? -1.693 -19.898 -10.815 1.00 94.12 196 LEU A CA 1
ATOM 1553 C C . LEU A 1 196 ? -1.563 -18.477 -10.261 1.00 94.12 196 LEU A C 1
ATOM 1555 O O . LEU A 1 196 ? -2.575 -17.866 -9.925 1.00 94.12 196 LEU A O 1
ATOM 1559 N N . SER A 1 197 ? -0.338 -17.955 -10.188 1.00 93.69 197 SER A N 1
ATOM 1560 C CA . SER A 1 197 ? -0.069 -16.602 -9.704 1.00 93.69 197 SER A CA 1
ATOM 1561 C C . SER A 1 197 ? -0.789 -15.562 -10.566 1.00 93.69 197 SER A C 1
ATOM 1563 O O . SER A 1 197 ? -1.561 -14.775 -10.025 1.00 93.69 197 SER A O 1
ATOM 1565 N N . PHE A 1 198 ? -0.679 -15.649 -11.897 1.00 94.06 198 PHE A N 1
ATOM 1566 C CA . PHE A 1 198 ? -1.422 -14.816 -12.845 1.00 94.06 198 PHE A CA 1
ATOM 1567 C C . PHE A 1 198 ? -2.930 -14.888 -12.618 1.00 94.06 198 PHE A C 1
ATOM 1569 O O . PHE A 1 198 ? -3.580 -13.857 -12.473 1.00 94.06 198 PHE A O 1
ATOM 1576 N N . CYS A 1 199 ? -3.505 -16.088 -12.527 1.00 94.38 199 CYS A N 1
ATOM 1577 C CA . CYS A 1 199 ? -4.940 -16.252 -12.321 1.00 94.38 199 CYS A CA 1
ATOM 1578 C C . CYS A 1 199 ? -5.409 -15.638 -10.996 1.00 94.38 199 CYS A C 1
ATOM 1580 O O . CYS A 1 199 ? -6.425 -14.940 -10.954 1.00 94.38 199 CYS A O 1
ATOM 1582 N N . VAL A 1 200 ? -4.666 -15.869 -9.912 1.00 93.94 200 VAL A N 1
ATOM 1583 C CA . VAL A 1 200 ? -4.994 -15.339 -8.585 1.00 93.94 200 VAL A CA 1
ATOM 1584 C C . VAL A 1 200 ? -4.863 -13.818 -8.558 1.00 93.94 200 VAL A C 1
ATOM 1586 O O . VAL A 1 200 ? -5.750 -13.146 -8.033 1.00 93.94 200 VAL A O 1
ATOM 1589 N N . THR A 1 201 ? -3.812 -13.247 -9.142 1.00 92.75 201 THR A N 1
ATOM 1590 C CA . THR A 1 201 ? -3.594 -11.800 -9.079 1.00 92.75 201 THR A CA 1
ATOM 1591 C C . THR A 1 201 ? -4.406 -11.025 -10.109 1.00 92.75 201 THR A C 1
ATOM 1593 O O . THR A 1 201 ? -4.933 -9.976 -9.769 1.00 92.75 201 THR A O 1
ATOM 1596 N N . ALA A 1 202 ? -4.560 -11.521 -11.339 1.00 92.69 202 ALA A N 1
ATOM 1597 C CA . ALA A 1 202 ? -5.285 -10.816 -12.399 1.00 92.69 202 ALA A CA 1
ATOM 1598 C C . ALA A 1 202 ? -6.806 -10.995 -12.285 1.00 92.69 202 ALA A C 1
ATOM 1600 O O . ALA A 1 202 ? -7.550 -10.027 -12.432 1.00 92.69 202 ALA A O 1
ATOM 1601 N N . PHE A 1 203 ? -7.285 -12.208 -11.986 1.00 94.69 203 PHE A N 1
ATOM 1602 C CA . PHE A 1 203 ? -8.723 -12.485 -11.876 1.00 94.69 203 PHE A CA 1
ATOM 1603 C C . PHE A 1 203 ? -9.195 -12.584 -10.426 1.00 94.69 203 PHE A C 1
ATOM 1605 O O . PHE A 1 203 ? -10.251 -12.047 -10.093 1.00 94.69 203 PHE A O 1
ATOM 1612 N N . GLY A 1 204 ? -8.427 -13.236 -9.550 1.00 93.62 204 GLY A N 1
ATOM 1613 C CA . GLY A 1 204 ? -8.799 -13.406 -8.143 1.00 93.62 204 GLY A CA 1
ATOM 1614 C C . GLY A 1 204 ? -8.904 -12.074 -7.397 1.00 93.62 204 GLY A C 1
ATOM 1615 O O . GLY A 1 204 ? -9.936 -11.798 -6.782 1.00 93.62 204 GLY A O 1
ATOM 1616 N N . LEU A 1 205 ? -7.891 -11.208 -7.506 1.00 92.88 205 LEU A N 1
ATOM 1617 C CA . LEU A 1 205 ? -7.939 -9.880 -6.885 1.00 92.88 205 LEU A CA 1
ATOM 1618 C C . LEU A 1 205 ? -8.995 -8.975 -7.525 1.00 92.88 205 LEU A C 1
ATOM 1620 O O . LEU A 1 205 ? -9.651 -8.243 -6.793 1.00 92.88 205 LEU A O 1
ATOM 1624 N N . LEU A 1 206 ? -9.245 -9.077 -8.837 1.00 93.62 206 LEU A N 1
ATOM 1625 C CA . LEU A 1 206 ? -10.349 -8.349 -9.476 1.00 93.62 206 LEU A CA 1
ATOM 1626 C C . LEU A 1 206 ? -11.701 -8.786 -8.909 1.00 93.62 206 LEU A C 1
ATOM 1628 O O . LEU A 1 206 ? -12.537 -7.952 -8.562 1.00 93.62 206 LEU A O 1
ATOM 1632 N N . GLY A 1 207 ? -11.909 -10.098 -8.776 1.00 94.25 207 GLY A N 1
ATOM 1633 C CA . GLY A 1 207 ? -13.094 -10.661 -8.137 1.00 94.25 207 GLY A CA 1
ATOM 1634 C C . GLY A 1 207 ? -13.254 -10.160 -6.701 1.00 94.25 207 GLY A C 1
ATOM 1635 O O . GLY A 1 207 ? -14.353 -9.771 -6.305 1.00 94.25 207 GLY A O 1
ATOM 1636 N N . LEU A 1 208 ? -12.155 -10.080 -5.945 1.00 93.38 208 LEU A N 1
ATOM 1637 C CA . LEU A 1 208 ? -12.137 -9.518 -4.596 1.00 93.38 208 LEU A CA 1
ATOM 1638 C C . LEU A 1 208 ? -12.451 -8.012 -4.584 1.00 93.38 208 LEU A C 1
ATOM 1640 O O . LEU A 1 208 ? -13.211 -7.558 -3.728 1.00 93.38 208 LEU A O 1
ATOM 1644 N N . THR A 1 209 ? -11.942 -7.230 -5.539 1.00 91.19 209 THR A N 1
ATOM 1645 C CA . THR A 1 209 ? -12.310 -5.817 -5.710 1.00 91.19 209 THR A CA 1
ATOM 1646 C C . THR A 1 209 ? -13.808 -5.676 -5.971 1.00 91.19 209 THR A C 1
ATOM 1648 O O . THR A 1 209 ? -14.485 -4.914 -5.288 1.00 91.19 209 THR A O 1
ATOM 1651 N N . LEU A 1 210 ? -14.369 -6.441 -6.910 1.00 93.81 210 LEU A N 1
ATOM 1652 C CA . LEU A 1 210 ? -15.802 -6.384 -7.222 1.00 93.81 210 LEU A CA 1
ATOM 1653 C C . LEU A 1 210 ? -16.665 -6.809 -6.027 1.00 93.81 210 LEU A C 1
ATOM 1655 O O . LEU A 1 210 ? -17.681 -6.173 -5.731 1.00 93.81 210 LEU A O 1
ATOM 1659 N N . TYR A 1 211 ? -16.238 -7.846 -5.303 1.00 94.00 211 TYR A N 1
ATOM 1660 C CA . TYR A 1 211 ? -16.883 -8.278 -4.068 1.00 94.00 211 TYR A CA 1
ATOM 1661 C C . TYR A 1 211 ? -16.858 -7.177 -3.002 1.00 94.00 211 TYR A C 1
ATOM 1663 O O . TYR A 1 211 ? -17.893 -6.871 -2.412 1.00 94.00 211 TYR A O 1
ATOM 1671 N N . THR A 1 212 ? -15.709 -6.536 -2.782 1.00 91.69 212 THR A N 1
ATOM 1672 C CA . THR A 1 212 ? -15.574 -5.468 -1.781 1.00 91.69 212 THR A CA 1
ATOM 1673 C C . THR A 1 212 ? -16.342 -4.207 -2.160 1.00 91.69 212 THR A C 1
ATOM 1675 O O . THR A 1 212 ? -16.978 -3.625 -1.285 1.00 91.69 212 THR A O 1
ATOM 1678 N N . VAL A 1 213 ? -16.426 -3.849 -3.448 1.00 90.75 213 VAL A N 1
ATOM 1679 C CA . VAL A 1 213 ? -17.324 -2.786 -3.940 1.00 90.75 213 VAL A CA 1
ATOM 1680 C C . VAL A 1 213 ? -18.778 -3.102 -3.588 1.00 90.75 213 VAL A C 1
ATOM 1682 O O . VAL A 1 213 ? -19.487 -2.254 -3.035 1.00 90.75 213 VAL A O 1
ATOM 1685 N N . ARG A 1 214 ? -19.236 -4.322 -3.896 1.00 92.56 214 ARG A N 1
ATOM 1686 C CA . ARG A 1 214 ? -20.603 -4.757 -3.589 1.00 92.56 214 ARG A CA 1
ATOM 1687 C C . ARG A 1 214 ? -20.867 -4.717 -2.084 1.00 92.56 214 ARG A C 1
ATOM 1689 O O . ARG A 1 214 ? -21.849 -4.112 -1.658 1.00 92.56 214 ARG A O 1
ATOM 1696 N N . PHE A 1 215 ? -19.968 -5.292 -1.291 1.00 90.31 215 PHE A N 1
ATOM 1697 C CA . PHE A 1 215 ? -20.068 -5.325 0.164 1.00 90.31 215 PHE A CA 1
ATOM 1698 C C . PHE A 1 215 ? -20.065 -3.917 0.776 1.00 90.31 215 PHE A C 1
ATOM 1700 O O . PHE A 1 215 ? -20.875 -3.621 1.656 1.00 90.31 215 PHE A O 1
ATOM 1707 N N . ALA A 1 216 ? -19.209 -3.017 0.286 1.00 87.50 216 ALA A N 1
ATOM 1708 C CA . ALA A 1 216 ? -19.158 -1.626 0.724 1.00 87.50 216 ALA A CA 1
ATOM 1709 C C . ALA A 1 216 ? -20.463 -0.887 0.402 1.00 87.50 216 ALA A C 1
ATOM 1711 O O . ALA A 1 216 ? -20.959 -0.128 1.239 1.00 87.50 216 ALA A O 1
ATOM 1712 N N . LYS A 1 217 ? -21.052 -1.131 -0.777 1.00 87.50 217 LYS A N 1
ATOM 1713 C CA . LYS A 1 217 ? -22.342 -0.558 -1.184 1.00 87.50 217 LYS A CA 1
ATOM 1714 C C . LYS A 1 217 ? -23.489 -1.044 -0.293 1.00 87.50 217 LYS A C 1
ATOM 1716 O O . LYS A 1 217 ? -24.253 -0.217 0.198 1.00 87.50 217 LYS A O 1
ATOM 1721 N N . GLU A 1 218 ? -23.589 -2.352 -0.065 1.00 87.62 218 GLU A N 1
ATOM 1722 C CA . GLU A 1 218 ? -24.627 -2.961 0.780 1.00 87.62 218 GLU A CA 1
ATOM 1723 C C . GLU A 1 218 ? -24.488 -2.508 2.246 1.00 87.62 218 GLU A C 1
ATOM 1725 O O . GLU A 1 218 ? -25.451 -2.044 2.861 1.00 87.62 218 GLU A O 1
ATOM 1730 N N . SER A 1 219 ? -23.268 -2.517 2.785 1.00 82.38 219 SER A N 1
ATOM 1731 C CA . SER A 1 219 ? -23.002 -2.103 4.169 1.00 82.38 219 SER A CA 1
ATOM 1732 C C . SER A 1 219 ? -23.265 -0.612 4.395 1.00 82.38 219 SER A C 1
ATOM 1734 O O . SER A 1 219 ? -23.781 -0.224 5.438 1.00 82.38 219 SER A O 1
ATOM 1736 N N . SER A 1 220 ? -22.971 0.239 3.406 1.00 74.31 220 SER A N 1
ATOM 1737 C CA . SER A 1 220 ? -23.199 1.689 3.508 1.00 74.31 220 SER A CA 1
ATOM 1738 C C . SER A 1 220 ? -24.671 2.099 3.404 1.00 74.31 220 SER A C 1
ATOM 1740 O O . SER A 1 220 ? -25.004 3.215 3.801 1.00 74.31 220 SER A O 1
ATOM 1742 N N . GLY A 1 221 ? -25.522 1.248 2.820 1.00 64.62 221 GLY A N 1
ATOM 1743 C CA . GLY A 1 221 ? -26.968 1.468 2.729 1.00 64.62 221 GLY A CA 1
ATOM 1744 C C . GLY A 1 221 ? -27.741 0.975 3.955 1.00 64.62 221 GLY A C 1
ATOM 1745 O O . GLY A 1 221 ? -28.819 1.495 4.231 1.00 64.62 221 GLY A O 1
ATOM 1746 N N . THR A 1 222 ? -27.188 -0.010 4.670 1.00 57.53 222 THR A N 1
ATOM 1747 C CA . THR A 1 222 ? -27.823 -0.643 5.841 1.00 57.53 222 THR A CA 1
ATOM 1748 C C . THR A 1 222 ? -27.416 0.001 7.170 1.00 57.53 222 THR A C 1
ATOM 1750 O O . THR A 1 222 ? -28.230 0.069 8.090 1.00 57.53 222 THR A O 1
ATOM 1753 N N . LEU A 1 223 ? -26.168 0.480 7.281 1.00 49.44 223 LEU A N 1
ATOM 1754 C CA . LEU A 1 223 ? -25.753 1.405 8.347 1.00 49.44 223 LEU A CA 1
ATOM 1755 C C . LEU A 1 223 ? -26.480 2.725 8.16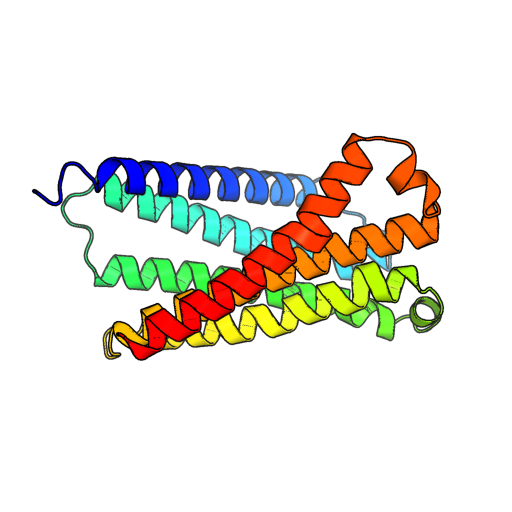1 1.00 49.44 223 LEU A C 1
ATOM 1757 O O . LEU A 1 223 ? -26.629 3.508 9.130 1.00 49.44 223 LEU A O 1
#

Secondary structure (DSSP, 8-state):
--HHHHHHHHHHHHHHHHHHHHHHHHHHHHHHHHS----TTTHHHHHHHHHHHHHHHHHHHHHHHHHHHHHH-TT--HHHHHHHHHHHHHHHHHHHHTTHHHHHHHHHSGGGGG-HHIIIIIIHHHHHHHHHHHHHHHHHHHHTSTTS-HHHHHHHHHHHHHHHHHHHHHHHHHHHHHHHHHH-HHHHHHSHHHHHHHIIIIIIHHHHHHHHHHHHHHHHHH-

Foldseek 3Di:
DDPPPPVPVVLVVQLVVLVVQLVVLVVVLVCLVVVPDPDPPVCLQSVLQNLLSVLSNVLSVLSNVLSVCVVPPPPCDPVNNLVSLLSSLVSNLSNLLSLVSQLCVCVVPVVLVVPVLCVLQTNVLSVLSSPVLNVLSVQLSVCSDPPHDVLSNLLSVLVNVLSVLVSQLSNQQSVVVSCCVVPNPCVCVVDPVSVVSCCCSNPVSVVVSVVSVVVSVVSSVVD